Protein AF-A0A4Q2D9G8-F1 (afdb_monomer)

Solvent-accessible surface area (backbone atoms only — not comparable to full-atom values): 13734 Å² total; per-residue (Å²): 136,88,82,87,84,82,90,81,87,81,83,90,77,84,85,76,74,77,82,72,71,82,86,69,68,69,73,79,80,57,74,72,72,87,52,62,70,50,74,70,49,20,51,50,60,49,49,53,50,48,49,47,47,50,52,42,51,51,51,52,51,46,60,72,67,67,58,82,79,48,74,67,56,53,52,52,49,54,53,49,51,51,53,52,51,52,51,49,52,53,48,51,60,42,50,72,39,94,80,47,75,61,49,68,39,60,67,35,46,48,62,56,56,53,47,52,52,38,34,76,75,68,68,50,86,75,82,81,62,46,53,75,66,48,66,58,72,69,71,68,61,56,98,64,82,70,48,20,41,52,58,51,52,56,52,50,50,55,50,51,49,55,52,53,41,52,52,34,54,73,72,66,46,83,60,59,36,57,52,52,50,41,46,44,63,34,58,48,47,50,50,52,53,61,54,52,49,46,65,33,40,76,79,56,68,57,43,72,36,60,66,40,60,56,63,63,66,61,57,61,58,52,53,64,64,74,77,111

Nearest PDB structures (foldseek):
  6l7e-assembly1_B  TM=1.699E-01  e=9.203E+00  Photorhabdus luminescens

Sequence (228 aa):
MPQSSPTAQTEGHPVVLPFADVENIPHVLQRSSWKSWHPKVTAYRLMLSAVTLGLGTSKALASASKTSQSSVSITIEWVGGIIFLLLFFFLNEYEAKNTARPYWVFKADIMDGVRNLLRDHLGINIPQYDTEERDLELLLKPETLPMTGYRIIVTASAISFGITKAALAYHGFESAPTTVEWIYAIVVTLGLYWLGFYEASTNEVMPWLFSNDYSHQGLSKSSSYLDA

Structure (mmCIF, N/CA/C/O backbone):
data_AF-A0A4Q2D9G8-F1
#
_entry.id   AF-A0A4Q2D9G8-F1
#
loop_
_atom_site.group_PDB
_atom_site.id
_atom_site.type_symbol
_atom_site.label_atom_id
_atom_site.label_alt_id
_atom_site.label_comp_id
_atom_site.label_asym_id
_atom_site.label_entity_id
_atom_site.label_seq_id
_atom_site.pdbx_PDB_ins_code
_atom_site.Cartn_x
_atom_site.Cartn_y
_atom_site.Cartn_z
_atom_site.occupancy
_atom_site.B_iso_or_equiv
_atom_site.auth_seq_id
_atom_site.auth_comp_id
_atom_site.auth_asym_id
_atom_site.auth_atom_id
_atom_site.pdbx_PDB_model_num
ATOM 1 N N . MET A 1 1 ? -82.804 38.458 33.786 1.00 43.41 1 MET A N 1
ATOM 2 C CA . MET A 1 1 ? -82.426 38.168 32.387 1.00 43.41 1 MET A CA 1
ATOM 3 C C . MET A 1 1 ? -81.052 38.790 32.140 1.00 43.41 1 MET A C 1
ATOM 5 O O . MET A 1 1 ? -80.892 39.948 32.509 1.00 43.41 1 MET A O 1
ATOM 9 N N . PRO A 1 2 ? -80.061 38.009 31.673 1.00 42.56 2 PRO A N 1
ATOM 10 C CA . PRO A 1 2 ? -78.630 38.364 31.650 1.00 42.56 2 PRO A CA 1
ATOM 11 C C . PRO A 1 2 ? -78.312 39.284 30.455 1.00 42.56 2 PRO A C 1
ATOM 13 O O . PRO A 1 2 ? -78.915 39.131 29.399 1.00 42.56 2 PRO A O 1
ATOM 16 N N . GLN A 1 3 ? -77.594 40.398 30.636 1.00 39.88 3 GLN A N 1
ATOM 17 C CA . GLN A 1 3 ? -76.136 40.587 30.797 1.00 39.88 3 GLN A CA 1
ATOM 18 C C . GLN A 1 3 ? -75.323 40.335 29.513 1.00 39.88 3 GLN A C 1
ATOM 20 O O . GLN A 1 3 ? -75.004 39.208 29.154 1.00 39.88 3 GLN A O 1
ATOM 25 N N . SER A 1 4 ? -74.988 41.447 28.854 1.00 55.09 4 SER A N 1
ATOM 26 C CA . SER A 1 4 ? -74.045 41.602 27.747 1.00 55.09 4 SER A CA 1
ATOM 27 C C . SER A 1 4 ? -72.596 41.556 28.243 1.00 55.09 4 SER A C 1
ATOM 29 O O . SER A 1 4 ? -72.232 42.324 29.137 1.00 55.09 4 SER A O 1
ATOM 31 N N . SER A 1 5 ? -71.771 40.697 27.642 1.00 55.25 5 SER A N 1
ATOM 32 C CA . SER A 1 5 ? -70.335 40.579 27.928 1.00 55.25 5 SER A CA 1
ATOM 33 C C . SER A 1 5 ? -69.476 41.492 27.036 1.00 55.25 5 SER A C 1
ATOM 35 O O . SER A 1 5 ? -69.812 41.673 25.864 1.00 55.25 5 SER A O 1
ATOM 37 N N . PRO A 1 6 ? -68.364 42.039 27.566 1.00 54.09 6 PRO A N 1
ATOM 38 C CA . PRO A 1 6 ? -67.467 42.941 26.854 1.00 54.09 6 PRO A CA 1
ATOM 39 C C . PRO A 1 6 ? -66.250 42.250 26.216 1.00 54.09 6 PRO A C 1
ATOM 41 O O . PRO A 1 6 ? -65.795 41.183 26.625 1.00 54.09 6 PRO A O 1
ATOM 44 N N . THR A 1 7 ? -65.727 42.958 25.221 1.00 49.88 7 THR A N 1
ATOM 45 C CA . THR A 1 7 ? -64.499 42.788 24.441 1.00 49.88 7 THR A CA 1
ATOM 46 C C . THR A 1 7 ? -63.239 42.702 25.314 1.00 49.88 7 THR A C 1
ATOM 48 O O . THR A 1 7 ? -63.039 43.552 26.178 1.00 49.88 7 THR A O 1
ATOM 51 N N . ALA A 1 8 ? -62.346 41.748 25.030 1.00 50.00 8 ALA A N 1
ATOM 52 C CA . ALA A 1 8 ? -60.988 41.708 25.575 1.00 50.00 8 ALA A CA 1
ATOM 53 C C . ALA A 1 8 ? -59.966 41.819 24.433 1.00 50.00 8 ALA A C 1
ATOM 55 O O . ALA A 1 8 ? -59.868 40.941 23.577 1.00 50.00 8 ALA A O 1
ATOM 56 N N . GLN A 1 9 ? -59.234 42.934 24.428 1.00 43.56 9 GLN A N 1
ATOM 57 C CA . GLN A 1 9 ? -57.966 43.109 23.726 1.00 43.56 9 GLN A CA 1
ATOM 58 C C . GLN A 1 9 ? -56.874 42.351 24.494 1.00 43.56 9 GLN A C 1
ATOM 60 O O . GLN A 1 9 ? -56.885 42.342 25.724 1.00 43.56 9 GLN A O 1
ATOM 65 N N . THR A 1 10 ? -55.921 41.737 23.795 1.00 49.59 10 THR A N 1
ATOM 66 C CA . THR A 1 10 ? -54.705 41.197 24.419 1.00 49.59 10 THR A CA 1
ATOM 67 C C . THR A 1 10 ? -53.498 41.778 23.695 1.00 49.59 10 THR A C 1
ATOM 69 O O . THR A 1 10 ? -53.257 41.483 22.526 1.00 49.59 10 THR A O 1
ATOM 72 N N . GLU A 1 11 ? -52.808 42.675 24.399 1.00 37.97 11 GLU A N 1
ATOM 73 C CA . GLU A 1 11 ? -51.504 43.235 24.052 1.00 37.97 11 GLU A CA 1
ATOM 74 C C . GLU A 1 11 ? -50.409 42.160 24.059 1.00 37.97 11 GLU A C 1
ATOM 76 O O . GLU A 1 11 ? -50.521 41.116 24.703 1.00 37.97 11 GLU A O 1
ATOM 81 N N . GLY A 1 12 ? -49.349 42.428 23.296 1.00 47.22 12 GLY A N 1
ATOM 82 C CA . GLY A 1 12 ? -48.256 41.505 23.042 1.00 47.22 12 GLY A CA 1
ATOM 83 C C . GLY A 1 12 ? -47.247 41.359 24.179 1.00 47.22 12 GLY A C 1
ATOM 84 O O . GLY A 1 12 ? -46.994 42.274 24.956 1.00 47.22 12 GLY A O 1
ATOM 85 N N . HIS A 1 13 ? -46.572 40.212 24.162 1.00 40.81 13 HIS A N 1
ATOM 86 C CA . HIS A 1 13 ? -45.261 40.040 24.769 1.00 40.81 13 HIS A CA 1
ATOM 87 C C . HIS A 1 13 ? -44.313 39.403 23.742 1.00 40.81 13 HIS A C 1
ATOM 89 O O . HIS A 1 13 ? -44.651 38.360 23.176 1.00 40.81 13 HIS A O 1
ATOM 95 N N . PRO A 1 14 ? -43.135 39.997 23.475 1.00 45.19 14 PRO A N 1
ATOM 96 C CA . PRO A 1 14 ? -42.086 39.320 22.731 1.00 45.19 14 PRO A CA 1
ATOM 97 C C . PRO A 1 14 ? -41.578 38.134 23.555 1.00 45.19 14 PRO A C 1
ATOM 99 O O . PRO A 1 14 ? -41.262 38.267 24.738 1.00 45.19 14 PRO A O 1
ATOM 102 N N . VAL A 1 15 ? -41.510 36.965 22.919 1.00 52.06 15 VAL A N 1
ATOM 103 C CA . VAL A 1 15 ? -40.895 35.762 23.480 1.00 52.06 15 VAL A CA 1
ATOM 104 C C . VAL A 1 15 ? -39.402 36.037 23.636 1.00 52.06 15 VAL A C 1
ATOM 106 O O . VAL A 1 15 ? -38.629 35.934 22.686 1.00 52.06 15 VAL A O 1
ATOM 109 N N . VAL A 1 16 ? -39.001 36.432 24.840 1.00 50.50 16 VAL A N 1
ATOM 110 C CA . VAL A 1 16 ? -37.599 36.441 25.250 1.00 50.50 16 VAL A CA 1
ATOM 111 C C . VAL A 1 16 ? -37.208 34.979 25.433 1.00 50.50 16 VAL A C 1
ATOM 113 O O . VAL A 1 16 ? -37.578 34.348 26.422 1.00 50.50 16 VAL A O 1
ATOM 116 N N . LEU A 1 17 ? -36.515 34.415 24.442 1.00 54.94 17 LEU A N 1
ATOM 117 C CA . LEU A 1 17 ? -35.844 33.132 24.616 1.00 54.94 17 LEU A CA 1
ATOM 118 C C . LEU A 1 17 ? -34.820 33.303 25.746 1.00 54.94 17 LEU A C 1
ATOM 120 O O . LEU A 1 17 ? -34.020 34.242 25.683 1.00 54.94 17 LEU A O 1
ATOM 124 N N . PRO A 1 18 ? -34.837 32.450 26.783 1.00 46.94 18 PRO A N 1
ATOM 125 C CA . PRO A 1 18 ? -33.814 32.504 27.806 1.00 46.94 18 PRO A CA 1
ATOM 126 C C . PRO A 1 18 ? -32.473 32.240 27.122 1.00 46.94 18 PRO A C 1
ATOM 128 O O . PRO A 1 18 ? -32.289 31.209 26.474 1.00 46.94 18 PRO A O 1
ATOM 131 N N . PHE A 1 19 ? -31.561 33.205 27.240 1.00 50.91 19 PHE A N 1
ATOM 132 C CA . PHE A 1 19 ? -30.137 32.993 27.032 1.00 50.91 19 PHE A CA 1
ATOM 133 C C . PHE A 1 19 ? -29.744 31.821 27.932 1.00 50.91 19 PHE A C 1
ATOM 135 O O . PHE A 1 19 ? -29.614 31.975 29.143 1.00 50.91 19 PHE A O 1
ATOM 142 N N . ALA A 1 20 ? -29.665 30.626 27.351 1.00 48.00 20 ALA A N 1
ATOM 143 C CA . ALA A 1 20 ? -29.101 29.480 28.026 1.00 48.00 20 ALA A CA 1
ATOM 144 C C . ALA A 1 20 ? -27.639 29.820 28.323 1.00 48.00 20 ALA A C 1
ATOM 146 O O . ALA A 1 20 ? -26.886 30.153 27.406 1.00 48.00 20 ALA A O 1
ATOM 147 N N . ASP A 1 21 ? -27.287 29.774 29.606 1.00 45.97 21 ASP A N 1
ATOM 148 C CA . ASP A 1 21 ? -25.926 29.860 30.119 1.00 45.97 21 ASP A CA 1
ATOM 149 C C . ASP A 1 21 ? -24.983 29.003 29.267 1.00 45.97 21 ASP A C 1
ATOM 151 O O . ASP A 1 21 ? -24.945 27.775 29.367 1.00 45.97 21 ASP A O 1
ATOM 155 N N . VAL A 1 22 ? -24.184 29.672 28.437 1.00 52.34 22 VAL A N 1
ATOM 156 C CA . VAL A 1 22 ? -23.077 29.078 27.667 1.00 52.34 22 VAL A CA 1
ATOM 157 C C . VAL A 1 22 ? -21.942 28.622 28.604 1.00 52.34 22 VAL A C 1
ATOM 159 O O . VAL A 1 22 ? -20.981 27.991 28.178 1.00 52.34 22 VAL A O 1
ATOM 162 N N . GLU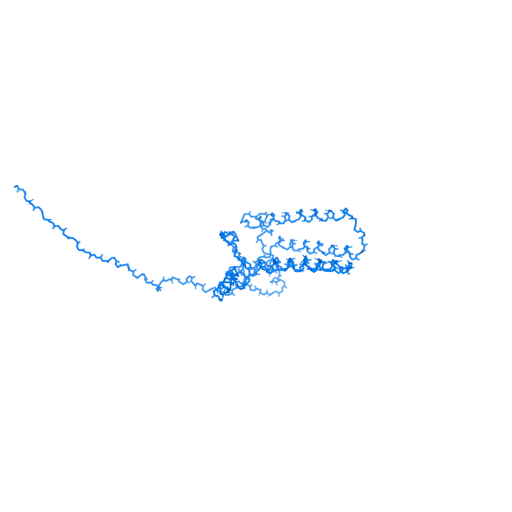 A 1 23 ? -22.058 28.890 29.905 1.00 49.25 23 GLU A N 1
ATOM 163 C CA . GLU A 1 23 ? -21.026 28.627 30.907 1.00 49.25 23 GLU A CA 1
ATOM 164 C C . GLU A 1 23 ? -21.101 27.219 31.526 1.00 49.25 23 GLU A C 1
ATOM 166 O O . GLU A 1 23 ? -20.230 26.835 32.300 1.00 49.25 23 GLU A O 1
ATOM 171 N N . ASN A 1 24 ? -22.094 26.409 31.139 1.00 45.62 24 ASN A N 1
ATOM 172 C CA . ASN A 1 24 ? -22.253 25.034 31.622 1.00 45.62 24 ASN A CA 1
ATOM 173 C C . ASN A 1 24 ? -22.293 24.003 30.485 1.00 45.62 24 ASN A C 1
ATOM 175 O O . ASN A 1 24 ? -23.016 23.008 30.544 1.00 45.62 24 ASN A O 1
ATOM 179 N N . ILE A 1 25 ? -21.485 24.217 29.440 1.00 52.16 25 ILE A N 1
ATOM 180 C CA . ILE A 1 25 ? -21.080 23.106 28.576 1.00 52.16 25 ILE A CA 1
ATOM 181 C C . ILE A 1 25 ? -20.186 22.217 29.451 1.00 52.16 25 ILE A C 1
ATOM 183 O O . ILE A 1 25 ? -19.091 22.656 29.819 1.00 52.16 25 ILE A O 1
ATOM 187 N N . PRO A 1 26 ? -20.619 20.999 29.836 1.00 46.25 26 PRO A N 1
ATOM 188 C CA . PRO A 1 26 ? -19.768 20.108 30.606 1.00 46.25 26 PRO A CA 1
ATOM 189 C C . PRO A 1 26 ? -18.452 19.935 29.854 1.00 46.25 26 PRO A C 1
ATOM 191 O O . PRO A 1 26 ? -18.429 19.935 28.624 1.00 46.25 26 PRO A O 1
ATOM 194 N N . HIS A 1 27 ? -17.364 19.779 30.601 1.00 45.56 27 HIS A N 1
ATOM 195 C CA . HIS A 1 27 ? -15.982 19.575 30.161 1.00 45.56 27 HIS A CA 1
ATOM 196 C C . HIS A 1 27 ? -15.741 18.335 29.253 1.00 45.56 27 HIS A C 1
ATOM 198 O O . HIS A 1 27 ? -14.686 17.713 29.317 1.00 45.56 27 HIS A O 1
ATOM 204 N N . VAL A 1 28 ? -16.685 17.978 28.376 1.00 46.88 28 VAL A N 1
ATOM 205 C CA . VAL A 1 28 ? -16.604 16.976 27.302 1.00 46.88 28 VAL A CA 1
ATOM 206 C C . VAL A 1 28 ? -15.638 17.410 26.191 1.00 46.88 28 VAL A C 1
ATOM 208 O O . VAL A 1 28 ? -15.226 16.587 25.382 1.00 46.88 28 VAL A O 1
ATOM 211 N N . LEU A 1 29 ? -15.107 18.640 26.233 1.00 49.31 29 LEU A N 1
ATOM 212 C CA . LEU A 1 29 ? -13.750 18.917 25.737 1.00 49.31 29 LEU A CA 1
ATOM 213 C C . LEU A 1 29 ? -12.725 18.351 26.728 1.00 49.31 29 LEU A C 1
ATOM 215 O O . LEU A 1 29 ? -11.876 19.041 27.300 1.00 49.31 29 LEU A O 1
ATOM 219 N N . GLN A 1 30 ? -12.866 17.051 26.951 1.00 45.75 30 GLN A N 1
ATOM 220 C CA . GLN A 1 30 ? -11.990 16.211 27.719 1.00 45.75 30 GLN A CA 1
ATOM 221 C C . GLN A 1 30 ? -10.694 16.158 26.935 1.00 45.75 30 GLN A C 1
ATOM 223 O O . GLN A 1 30 ? -10.545 15.343 26.033 1.00 45.75 30 GLN A O 1
ATOM 228 N N . ARG A 1 31 ? -9.809 17.109 27.258 1.00 43.03 31 ARG A N 1
ATOM 229 C CA . ARG A 1 31 ? -8.349 17.014 27.229 1.00 43.03 31 ARG A CA 1
ATOM 230 C C . ARG A 1 31 ? -7.928 15.627 26.747 1.00 43.03 31 ARG A C 1
ATOM 232 O O . ARG A 1 31 ? -7.731 14.733 27.572 1.00 43.03 31 ARG A O 1
ATOM 239 N N . SER A 1 32 ? -7.852 15.441 25.427 1.00 52.47 32 SER A N 1
ATOM 240 C CA . SER A 1 32 ? -7.311 14.220 24.861 1.00 52.47 32 SER A CA 1
ATOM 241 C C . SER A 1 32 ? -5.875 14.201 25.354 1.00 52.47 32 SER A C 1
ATOM 243 O O . SER A 1 32 ? -5.041 15.035 25.000 1.00 52.47 32 SER A O 1
ATOM 245 N N . SER A 1 33 ? -5.593 13.330 26.321 1.00 53.91 33 SER A N 1
ATOM 246 C CA . SER A 1 33 ? -4.210 13.000 26.610 1.00 53.91 33 SER A CA 1
ATOM 247 C C . SER A 1 33 ? -3.647 12.567 25.266 1.00 53.91 33 SER A C 1
ATOM 249 O O . SER A 1 33 ? -4.228 11.667 24.662 1.00 53.91 33 SER A O 1
ATOM 251 N N . TRP A 1 34 ? -2.612 13.253 24.793 1.00 53.28 34 TRP A N 1
ATOM 252 C CA . TRP A 1 34 ? -1.953 13.070 23.506 1.00 53.28 34 TRP A CA 1
ATOM 253 C C . TRP A 1 34 ? -1.349 11.663 23.422 1.00 53.28 34 TRP A C 1
ATOM 255 O O . TRP A 1 34 ? -0.136 11.478 23.478 1.00 53.28 34 TRP A O 1
ATOM 265 N N . LYS A 1 35 ? -2.195 10.639 23.377 1.00 65.19 35 LYS A N 1
ATOM 266 C CA . LYS A 1 35 ? -1.796 9.280 23.068 1.00 65.19 35 LYS A CA 1
ATOM 267 C C . LYS A 1 35 ? -1.507 9.300 21.582 1.00 65.19 35 LYS A C 1
ATOM 269 O O . LYS A 1 35 ? -2.374 9.670 20.791 1.00 65.19 35 LYS A O 1
ATOM 274 N N . SER A 1 36 ? -0.274 8.975 21.210 1.00 73.50 36 SER A N 1
ATOM 275 C CA . SER A 1 36 ? 0.059 8.830 19.802 1.00 73.50 36 SER A CA 1
ATOM 276 C C . SER A 1 36 ? -0.824 7.725 19.229 1.00 73.50 36 SER A C 1
ATOM 278 O O . SER A 1 36 ? -0.888 6.615 19.762 1.00 73.50 36 SER A O 1
ATOM 280 N N . TRP A 1 37 ? -1.585 8.079 18.200 1.00 81.31 37 TRP A N 1
ATOM 281 C CA . TRP A 1 37 ? -2.422 7.137 17.479 1.00 81.31 37 TRP A CA 1
ATOM 282 C C . TRP A 1 37 ? -1.560 6.364 16.494 1.00 81.31 37 TRP A C 1
ATOM 284 O O . TRP A 1 37 ? -0.684 6.947 15.844 1.00 81.31 37 TRP A O 1
ATOM 294 N N . HIS A 1 38 ? -1.815 5.067 16.381 1.00 81.31 38 HIS A N 1
ATOM 295 C CA . HIS A 1 38 ? -1.136 4.207 15.424 1.00 81.31 38 HIS A CA 1
ATOM 296 C C . HIS A 1 38 ? -2.156 3.303 14.722 1.00 81.31 38 HIS A C 1
ATOM 298 O O . HIS A 1 38 ? -3.102 2.846 15.367 1.00 81.31 38 HIS A O 1
ATOM 304 N N . PRO A 1 39 ? -1.975 3.033 13.417 1.00 84.31 39 PRO A N 1
ATOM 305 C CA . PRO A 1 39 ? -2.872 2.148 12.687 1.00 84.31 39 PRO A CA 1
ATOM 306 C C . PRO A 1 39 ? -2.781 0.720 13.237 1.00 84.31 39 PRO A C 1
ATOM 308 O O . PRO A 1 39 ? -1.687 0.259 13.580 1.00 84.31 39 PRO A O 1
ATOM 311 N N . LYS A 1 40 ? -3.913 0.003 13.289 1.00 86.69 40 LYS A N 1
ATOM 312 C CA . LYS A 1 40 ? -3.939 -1.391 13.762 1.00 86.69 40 LYS A CA 1
ATOM 313 C C . LYS A 1 40 ? -3.098 -2.272 12.839 1.00 86.69 40 LYS A C 1
ATOM 315 O O . LYS A 1 40 ? -3.316 -2.299 11.621 1.00 86.69 40 LYS A O 1
ATOM 320 N N . VAL A 1 41 ? -2.169 -3.035 13.412 1.00 89.31 41 VAL A N 1
ATOM 321 C CA . VAL A 1 41 ? -1.348 -3.996 12.664 1.00 89.31 41 VAL A CA 1
ATOM 322 C C . VAL A 1 41 ? -1.968 -5.382 12.810 1.00 89.31 41 VAL A C 1
ATOM 324 O O . VAL A 1 41 ? -1.600 -6.173 13.677 1.00 89.31 41 VAL A O 1
ATOM 327 N N . THR A 1 42 ? -2.950 -5.678 11.961 1.00 90.81 42 THR A N 1
ATOM 328 C CA . THR A 1 42 ? -3.645 -6.972 11.967 1.00 90.81 42 THR A CA 1
ATOM 329 C C . THR A 1 42 ? -2.830 -8.044 11.236 1.00 90.81 42 THR A C 1
ATOM 331 O O . THR A 1 42 ? -2.003 -7.749 10.363 1.00 90.81 42 THR A O 1
ATOM 334 N N . ALA A 1 43 ? -3.063 -9.320 11.566 1.00 89.25 43 ALA A N 1
ATOM 335 C CA . ALA A 1 43 ? -2.396 -10.439 10.892 1.00 89.25 43 ALA A CA 1
ATOM 336 C C . ALA A 1 43 ? -2.689 -10.466 9.390 1.00 89.25 43 ALA A C 1
ATOM 338 O O . ALA A 1 43 ? -1.798 -10.752 8.590 1.00 89.25 43 ALA A O 1
ATOM 339 N N . TYR A 1 44 ? -3.913 -10.101 9.009 1.00 89.00 44 TYR A N 1
ATOM 340 C CA . TYR A 1 44 ? -4.298 -9.919 7.616 1.00 89.00 44 TYR A CA 1
ATOM 341 C C . TYR A 1 44 ? -3.440 -8.862 6.905 1.00 89.00 44 TYR A C 1
ATOM 343 O O . TYR A 1 44 ? -2.857 -9.154 5.860 1.00 89.00 44 TYR A O 1
ATOM 351 N N . ARG A 1 45 ? -3.293 -7.661 7.483 1.00 90.44 45 ARG A N 1
ATOM 352 C CA . ARG A 1 45 ? -2.508 -6.570 6.878 1.00 90.44 45 ARG A CA 1
ATOM 353 C C . ARG A 1 45 ? -1.028 -6.939 6.736 1.00 90.44 45 ARG A C 1
ATOM 355 O O . ARG A 1 45 ? -0.401 -6.598 5.728 1.00 90.44 45 ARG A O 1
ATOM 362 N N . LEU A 1 46 ? -0.472 -7.683 7.698 1.00 90.94 46 LEU A N 1
ATOM 363 C CA . LEU A 1 46 ? 0.883 -8.232 7.582 1.00 90.94 46 LEU A CA 1
ATOM 364 C C . LEU A 1 46 ? 0.983 -9.313 6.509 1.00 90.94 46 LEU A C 1
ATOM 366 O O . LEU A 1 46 ? 1.948 -9.309 5.751 1.00 90.94 46 LEU A O 1
ATOM 370 N N . MET A 1 47 ? -0.001 -10.207 6.407 1.00 88.88 47 MET A N 1
ATOM 371 C CA . MET A 1 47 ? -0.034 -11.221 5.354 1.00 88.88 47 MET A CA 1
ATOM 372 C C . MET A 1 47 ? -0.099 -10.570 3.971 1.00 88.88 47 MET A C 1
ATOM 374 O O . MET A 1 47 ? 0.671 -10.948 3.094 1.00 88.88 47 MET A O 1
ATOM 378 N N . LEU A 1 48 ? -0.950 -9.558 3.785 1.00 89.38 48 LEU A N 1
ATOM 379 C CA . LEU A 1 48 ? -1.034 -8.790 2.542 1.00 89.38 48 LEU A CA 1
ATOM 380 C C . LEU A 1 48 ? 0.312 -8.131 2.202 1.00 89.38 48 LEU A C 1
ATOM 382 O O . LEU A 1 48 ? 0.805 -8.250 1.077 1.00 89.38 48 LEU A O 1
ATOM 386 N N . SER A 1 49 ? 0.955 -7.511 3.192 1.00 91.12 49 SER A N 1
ATOM 387 C CA . SER A 1 49 ? 2.286 -6.914 3.035 1.00 91.12 49 SER A CA 1
ATOM 388 C C . SER A 1 49 ? 3.340 -7.963 2.657 1.00 91.12 49 SER A C 1
ATOM 390 O O . SER A 1 49 ? 4.117 -7.758 1.725 1.00 91.12 49 SER A O 1
ATOM 392 N N . ALA A 1 50 ? 3.344 -9.112 3.337 1.00 90.75 50 ALA A N 1
ATOM 393 C CA . ALA A 1 50 ? 4.282 -10.206 3.108 1.00 90.75 50 ALA A CA 1
ATOM 394 C C . ALA A 1 50 ? 4.080 -10.870 1.741 1.00 90.75 50 ALA A C 1
ATOM 396 O O . ALA A 1 50 ? 5.060 -11.172 1.065 1.00 90.75 50 ALA A O 1
ATOM 397 N N . VAL A 1 51 ? 2.833 -11.057 1.302 1.00 88.94 51 VAL A N 1
ATOM 398 C CA . VAL A 1 51 ? 2.516 -11.581 -0.034 1.00 88.94 51 VAL A CA 1
ATOM 399 C C . VAL A 1 51 ? 2.976 -10.600 -1.106 1.00 88.94 51 VAL A C 1
ATOM 401 O O . VAL A 1 51 ? 3.628 -11.016 -2.059 1.00 88.94 51 VAL A O 1
ATOM 404 N N . THR A 1 52 ? 2.724 -9.302 -0.930 1.00 88.75 52 THR A N 1
ATOM 405 C CA . THR A 1 52 ? 3.177 -8.266 -1.876 1.00 88.75 52 THR A CA 1
ATOM 406 C C . THR A 1 52 ? 4.705 -8.242 -1.981 1.00 88.75 52 THR A C 1
ATOM 408 O O . THR A 1 52 ? 5.257 -8.270 -3.082 1.00 88.75 52 THR A O 1
ATOM 411 N N . LEU A 1 53 ? 5.399 -8.285 -0.838 1.00 89.88 53 LEU A N 1
ATOM 412 C CA . LEU A 1 53 ? 6.859 -8.374 -0.772 1.00 89.88 53 LEU A CA 1
ATOM 413 C C . LEU A 1 53 ? 7.393 -9.659 -1.412 1.00 89.88 53 LEU A C 1
ATOM 415 O O . LEU A 1 53 ? 8.346 -9.608 -2.190 1.00 89.88 53 LEU A O 1
ATOM 419 N N . GLY A 1 54 ? 6.788 -10.803 -1.096 1.00 87.12 54 GLY A N 1
ATOM 420 C CA . GLY A 1 54 ? 7.194 -12.115 -1.591 1.00 87.12 54 GLY A CA 1
ATOM 421 C C . GLY A 1 54 ? 7.019 -12.236 -3.100 1.00 87.12 54 GLY A C 1
ATOM 422 O O . GLY A 1 54 ? 7.963 -12.606 -3.796 1.00 87.12 54 GLY A O 1
ATOM 423 N N . LEU A 1 55 ? 5.853 -11.847 -3.621 1.00 85.31 55 LEU A N 1
ATOM 424 C CA . LEU A 1 55 ? 5.573 -11.847 -5.056 1.00 85.31 55 LEU A CA 1
ATOM 425 C C . LEU A 1 55 ? 6.497 -10.877 -5.795 1.00 85.31 55 LEU A C 1
ATOM 427 O O . LEU A 1 55 ? 7.159 -11.286 -6.751 1.00 85.31 55 LEU A O 1
ATOM 431 N N . GLY A 1 56 ? 6.633 -9.638 -5.315 1.00 84.75 56 GLY A N 1
ATOM 432 C CA . GLY A 1 56 ? 7.530 -8.661 -5.931 1.00 84.75 56 GLY A CA 1
ATOM 433 C C . GLY A 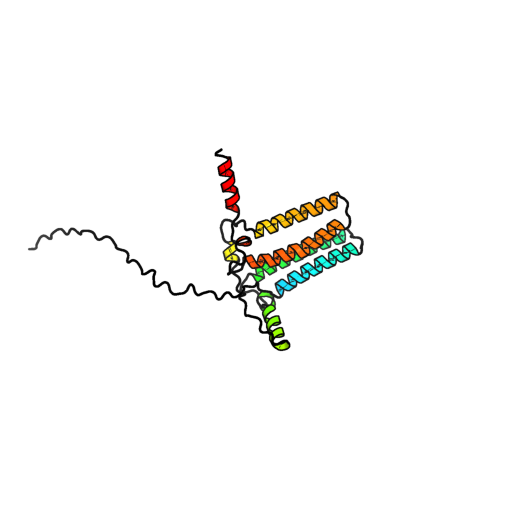1 56 ? 8.987 -9.140 -5.945 1.00 84.75 56 GLY A C 1
ATOM 434 O O . GLY A 1 56 ? 9.641 -9.119 -6.988 1.00 84.75 56 GLY A O 1
ATOM 435 N N . THR A 1 57 ? 9.489 -9.658 -4.822 1.00 85.75 57 THR A N 1
ATOM 436 C CA . THR A 1 57 ? 10.864 -10.183 -4.720 1.00 85.75 57 THR A CA 1
ATOM 437 C C . THR A 1 57 ? 11.074 -11.406 -5.607 1.00 85.75 57 THR A C 1
ATOM 439 O O . THR A 1 57 ? 12.088 -11.485 -6.300 1.00 85.75 57 THR A O 1
ATOM 442 N N . SER A 1 58 ? 10.107 -12.330 -5.647 1.00 83.06 58 SER A N 1
ATOM 443 C CA . SER A 1 58 ? 10.175 -13.514 -6.511 1.00 83.06 58 SER A CA 1
ATOM 444 C C . SER A 1 58 ? 10.271 -13.130 -7.988 1.00 83.06 58 SER A C 1
ATOM 446 O O . SER A 1 58 ? 11.097 -13.687 -8.710 1.00 83.06 58 SER A O 1
ATOM 448 N N . LYS A 1 59 ? 9.518 -12.108 -8.415 1.00 80.25 59 LYS A N 1
ATOM 449 C CA . LYS A 1 59 ? 9.558 -11.584 -9.781 1.00 80.25 59 LYS A CA 1
ATOM 450 C C . LYS A 1 59 ? 10.909 -10.954 -10.110 1.00 80.25 59 LYS A C 1
ATOM 452 O O . LYS A 1 59 ? 11.484 -11.265 -11.149 1.00 80.25 59 LYS A O 1
ATOM 457 N N . ALA A 1 60 ? 11.448 -10.113 -9.227 1.00 82.69 60 ALA A N 1
ATOM 458 C CA . ALA A 1 60 ? 12.764 -9.512 -9.446 1.00 82.69 60 ALA A CA 1
ATOM 459 C C . ALA A 1 60 ? 13.872 -10.567 -9.540 1.00 82.69 60 ALA A C 1
ATOM 461 O O . ALA A 1 60 ? 14.733 -10.478 -10.417 1.00 82.69 60 ALA A O 1
ATOM 462 N N . LEU A 1 61 ? 13.822 -11.596 -8.689 1.00 82.62 61 LEU A N 1
ATOM 463 C CA . LEU A 1 61 ? 14.798 -12.680 -8.714 1.00 82.62 61 LEU A CA 1
ATOM 464 C C . LEU A 1 61 ? 14.671 -13.535 -9.984 1.00 82.62 61 LEU A C 1
ATOM 466 O O . LEU A 1 61 ? 15.680 -13.856 -10.614 1.00 82.62 61 LEU A O 1
ATOM 470 N N . ALA A 1 62 ? 13.440 -13.851 -10.399 1.00 81.31 62 ALA A N 1
ATOM 471 C CA . ALA A 1 62 ? 13.177 -14.575 -11.639 1.00 81.31 62 ALA A CA 1
ATOM 472 C C . ALA A 1 62 ? 13.722 -13.811 -12.855 1.00 81.31 62 ALA A C 1
ATOM 474 O O . ALA A 1 62 ? 14.444 -14.391 -13.668 1.00 81.31 62 ALA A O 1
ATOM 475 N N . SER A 1 63 ? 13.483 -12.501 -12.933 1.00 78.19 63 SER A N 1
ATOM 476 C CA . SER A 1 63 ? 14.017 -11.658 -14.007 1.00 78.19 63 SER A CA 1
ATOM 477 C C . SER A 1 63 ? 15.544 -11.541 -13.972 1.00 78.19 63 SER A C 1
ATOM 479 O O . SER A 1 63 ? 16.190 -11.601 -15.019 1.00 78.19 63 SER A O 1
ATOM 481 N N . ALA A 1 64 ? 16.150 -11.435 -12.785 1.00 78.81 64 ALA A N 1
ATOM 482 C CA . ALA A 1 64 ? 17.607 -11.380 -12.638 1.00 78.81 64 ALA A CA 1
ATOM 483 C C . ALA A 1 64 ? 18.292 -12.685 -13.077 1.00 78.81 64 ALA A C 1
ATOM 485 O O . ALA A 1 64 ? 19.390 -12.660 -13.632 1.00 78.81 64 ALA A O 1
ATOM 486 N N . SER A 1 65 ? 17.630 -13.827 -12.877 1.00 78.19 65 SER A N 1
ATOM 487 C CA . SER A 1 65 ? 18.161 -15.148 -13.233 1.00 78.19 65 SER A CA 1
ATOM 488 C C . SER A 1 65 ? 18.210 -15.439 -14.744 1.00 78.19 65 SER A C 1
ATOM 490 O O . SER A 1 65 ? 18.639 -16.524 -15.129 1.00 78.19 65 SER A O 1
ATOM 492 N N . LYS A 1 66 ? 17.787 -14.500 -15.613 1.00 69.12 66 LYS A N 1
ATOM 493 C CA . LYS A 1 66 ? 17.636 -14.690 -17.076 1.00 69.12 66 LYS A CA 1
ATOM 494 C C . LYS A 1 66 ? 16.812 -15.930 -17.453 1.00 69.12 66 LYS A C 1
ATOM 496 O O . LYS A 1 66 ? 16.952 -16.459 -18.557 1.00 69.12 66 LYS A O 1
ATOM 501 N N . THR A 1 67 ? 15.950 -16.400 -16.552 1.00 68.75 67 THR A N 1
ATOM 502 C CA . THR A 1 67 ? 15.025 -17.492 -16.852 1.00 68.75 67 THR A CA 1
ATOM 503 C C . THR A 1 67 ? 14.129 -17.033 -18.000 1.00 68.75 67 THR A C 1
ATOM 505 O O . THR A 1 67 ? 13.469 -16.002 -17.893 1.00 68.75 67 THR A O 1
ATOM 508 N N . SER A 1 68 ? 14.157 -17.761 -19.121 1.00 57.41 68 SER A N 1
ATOM 509 C CA . SER A 1 68 ? 13.393 -17.431 -20.326 1.00 57.41 68 SER A CA 1
ATOM 510 C C . SER A 1 68 ? 11.913 -17.258 -19.974 1.00 57.41 68 SER A C 1
ATOM 512 O O . SER A 1 68 ? 11.227 -18.218 -19.620 1.00 57.41 68 SER A O 1
ATOM 514 N N . GLN A 1 69 ? 11.427 -16.017 -20.037 1.00 62.00 69 GLN A N 1
ATOM 515 C CA . GLN A 1 69 ? 10.016 -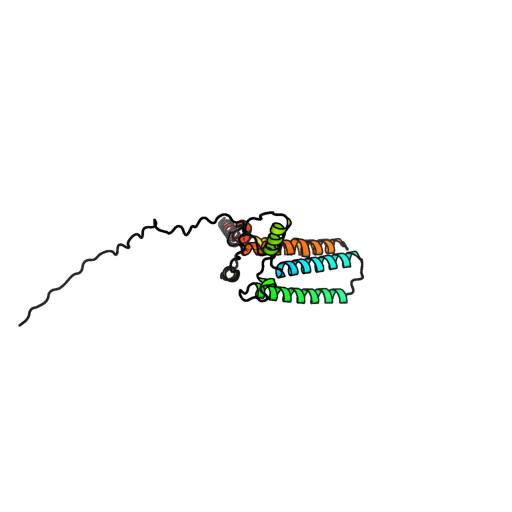15.712 -19.845 1.00 62.00 69 GLN A CA 1
ATOM 516 C C . GLN A 1 69 ? 9.251 -16.195 -21.079 1.00 62.00 69 GLN A C 1
ATOM 518 O O . GLN A 1 69 ? 9.206 -15.535 -22.114 1.00 62.00 69 GLN A O 1
ATOM 523 N N . SER A 1 70 ? 8.660 -17.383 -20.977 1.00 67.88 70 SER A N 1
ATOM 524 C CA . SER A 1 70 ? 7.667 -17.851 -21.942 1.00 67.88 70 SER A CA 1
ATOM 525 C C . SER A 1 70 ? 6.422 -16.962 -21.868 1.00 67.88 70 SER A C 1
ATOM 527 O O . SER A 1 70 ? 6.005 -16.576 -20.774 1.00 67.88 70 SER A O 1
ATOM 529 N N . SER A 1 71 ? 5.771 -16.689 -23.003 1.00 68.19 71 SER A N 1
ATOM 530 C CA . SER A 1 71 ? 4.488 -15.965 -23.051 1.00 68.19 71 SER A CA 1
ATOM 531 C C . SER A 1 71 ? 3.432 -16.578 -22.118 1.00 68.19 71 SER A C 1
ATOM 533 O O . SER A 1 71 ? 2.620 -15.855 -21.548 1.00 68.19 71 SER A O 1
ATOM 535 N N . VAL A 1 72 ? 3.498 -17.896 -21.887 1.00 69.81 72 VAL A N 1
ATOM 536 C CA . VAL A 1 72 ? 2.634 -18.619 -20.937 1.00 69.81 72 VAL A CA 1
ATOM 537 C C . VAL A 1 72 ? 2.886 -18.182 -19.487 1.00 69.81 72 VAL A C 1
ATOM 539 O O . VAL A 1 72 ? 1.939 -18.034 -18.718 1.00 69.81 72 VAL A O 1
ATOM 542 N N . SER A 1 73 ? 4.143 -17.918 -19.117 1.00 80.31 73 SER A N 1
ATOM 543 C CA . SER A 1 73 ? 4.511 -17.441 -17.776 1.00 80.31 73 SER A CA 1
ATOM 544 C C . SER A 1 73 ? 3.896 -16.074 -17.487 1.00 80.31 73 SER A C 1
ATOM 546 O O . SER A 1 73 ? 3.402 -15.841 -16.389 1.00 80.31 73 SER A O 1
ATOM 548 N N . ILE A 1 74 ? 3.879 -15.195 -18.491 1.00 79.44 74 ILE A N 1
ATOM 549 C CA . ILE A 1 74 ? 3.309 -13.849 -18.383 1.00 79.44 74 ILE A CA 1
ATOM 550 C C . ILE A 1 74 ? 1.796 -13.913 -18.187 1.00 79.44 74 ILE A C 1
ATOM 552 O O . ILE A 1 74 ? 1.266 -13.245 -17.304 1.00 79.44 74 ILE A O 1
ATOM 556 N N . THR A 1 75 ? 1.078 -14.738 -18.953 1.00 83.88 75 THR A N 1
ATOM 557 C CA . THR A 1 75 ? -0.378 -14.857 -18.786 1.00 83.88 75 THR A CA 1
ATOM 558 C C . THR A 1 75 ? -0.752 -15.392 -17.404 1.00 83.88 75 THR A C 1
ATOM 560 O O . THR A 1 75 ? -1.663 -14.856 -16.777 1.00 83.88 75 THR A O 1
ATOM 563 N N . ILE A 1 76 ? -0.038 -16.407 -16.904 1.00 80.25 76 ILE A N 1
ATOM 564 C CA . ILE A 1 76 ? -0.278 -16.960 -15.562 1.00 80.25 76 ILE A CA 1
ATOM 565 C C . ILE A 1 76 ? -0.011 -15.907 -14.486 1.00 80.25 76 ILE A C 1
ATOM 567 O O . ILE A 1 76 ? -0.789 -15.796 -13.540 1.00 80.25 76 ILE A O 1
ATOM 571 N N . GLU A 1 77 ? 1.043 -15.107 -14.647 1.00 82.56 77 GLU A N 1
ATOM 572 C CA . GLU A 1 77 ? 1.360 -14.017 -13.726 1.00 82.56 77 GLU A CA 1
ATOM 573 C C . GLU A 1 77 ? 0.226 -12.986 -13.655 1.00 82.56 77 GLU A C 1
ATOM 575 O O . GLU A 1 77 ? -0.237 -12.655 -12.563 1.00 82.56 77 GLU A O 1
ATOM 580 N N . TRP A 1 78 ? -0.276 -12.526 -14.805 1.00 85.62 78 TRP A N 1
ATOM 581 C CA . TRP A 1 78 ? -1.377 -11.560 -14.858 1.00 85.62 78 TRP A CA 1
ATOM 582 C C . TRP A 1 78 ? -2.673 -12.115 -14.267 1.00 85.62 78 TRP A C 1
ATOM 584 O O . TRP A 1 78 ? -3.320 -11.445 -13.462 1.00 85.62 78 TRP A O 1
ATOM 594 N N . VAL A 1 79 ? -3.046 -13.344 -14.634 1.00 88.56 79 VAL A N 1
ATOM 595 C CA . VAL A 1 79 ? -4.266 -13.986 -14.124 1.00 88.56 79 VAL A CA 1
ATOM 596 C C . VAL A 1 79 ? -4.163 -14.211 -12.616 1.00 88.56 79 VAL A C 1
ATOM 598 O O . VAL A 1 79 ? -5.098 -13.884 -11.885 1.00 88.56 79 VAL A O 1
ATOM 601 N N . GLY A 1 80 ? -3.017 -14.700 -12.136 1.00 87.25 80 GLY A N 1
ATOM 602 C CA . GLY A 1 80 ? -2.750 -14.857 -10.709 1.00 87.25 80 GLY A CA 1
ATOM 603 C C . GLY A 1 80 ? -2.850 -13.526 -9.969 1.00 87.25 80 GLY A C 1
ATOM 604 O O . GLY A 1 80 ? -3.555 -13.438 -8.966 1.00 87.25 80 GLY A O 1
ATOM 605 N N . GLY A 1 81 ? -2.227 -12.473 -10.502 1.00 84.50 81 GLY A N 1
ATOM 606 C CA . GLY A 1 81 ? -2.298 -11.122 -9.946 1.00 84.50 81 GLY A CA 1
ATOM 607 C C . GLY A 1 81 ? -3.731 -10.604 -9.810 1.00 84.50 81 GLY A C 1
ATOM 608 O O . GLY A 1 81 ? -4.085 -10.081 -8.756 1.00 84.50 81 GLY A O 1
ATOM 609 N N . ILE A 1 82 ? -4.580 -10.808 -10.823 1.00 86.19 82 ILE A N 1
ATOM 610 C CA . ILE A 1 82 ? -6.000 -10.418 -10.773 1.00 86.19 82 ILE A CA 1
ATOM 611 C C . ILE A 1 82 ? -6.747 -11.203 -9.692 1.00 86.19 82 ILE A C 1
ATOM 613 O O . ILE A 1 82 ? -7.501 -10.611 -8.921 1.00 86.19 82 ILE A O 1
ATOM 617 N N . ILE A 1 83 ? -6.531 -12.518 -9.605 1.00 89.81 83 ILE A N 1
ATOM 618 C CA . ILE A 1 83 ? -7.170 -13.360 -8.584 1.00 89.81 83 ILE A CA 1
ATOM 619 C C . ILE A 1 83 ? -6.776 -12.886 -7.181 1.00 89.81 83 ILE A C 1
ATOM 621 O O . ILE A 1 83 ? -7.649 -12.725 -6.328 1.00 89.81 83 ILE A O 1
ATOM 625 N N . PHE A 1 84 ? -5.489 -12.612 -6.946 1.00 87.19 84 PHE A N 1
ATOM 626 C CA . PHE A 1 84 ? -5.018 -12.075 -5.668 1.00 87.19 84 PHE A CA 1
ATOM 627 C C . PHE A 1 84 ? -5.591 -10.686 -5.382 1.00 87.19 84 PHE A C 1
ATOM 629 O O . PHE A 1 84 ? -6.040 -10.444 -4.265 1.00 87.19 84 PHE A O 1
ATOM 636 N N . LEU A 1 85 ? -5.633 -9.793 -6.373 1.00 85.38 85 LEU A N 1
ATOM 637 C CA . LEU A 1 85 ? -6.206 -8.455 -6.220 1.00 85.38 85 LEU A CA 1
ATOM 638 C C . LEU A 1 85 ? -7.677 -8.527 -5.811 1.00 85.38 85 LEU A C 1
ATOM 640 O O . LEU A 1 85 ? -8.073 -7.863 -4.859 1.00 85.38 85 LEU A O 1
ATOM 644 N N . LEU A 1 86 ? -8.473 -9.357 -6.488 1.00 88.50 86 LEU A N 1
ATOM 645 C CA . LEU A 1 86 ? -9.884 -9.547 -6.152 1.00 88.50 86 LEU A CA 1
ATOM 646 C C . LEU A 1 86 ? -10.050 -10.166 -4.765 1.00 88.50 86 LEU A C 1
ATOM 648 O O . LEU A 1 86 ? -10.866 -9.691 -3.979 1.00 88.50 86 LEU A O 1
ATOM 652 N N . LEU A 1 87 ? -9.256 -11.188 -4.439 1.00 90.19 87 LEU A N 1
ATOM 653 C CA . LEU A 1 87 ? -9.269 -11.806 -3.116 1.00 90.19 87 LEU A CA 1
ATOM 654 C C . LEU A 1 87 ? -8.996 -10.767 -2.022 1.00 90.19 87 LEU A C 1
ATOM 656 O O . LEU A 1 87 ? -9.761 -10.678 -1.065 1.00 90.19 87 LEU A O 1
ATOM 660 N N . PHE A 1 88 ? -7.945 -9.960 -2.170 1.00 86.81 88 PHE A N 1
ATOM 661 C CA . PHE A 1 88 ? -7.606 -8.921 -1.199 1.00 86.81 88 PHE A CA 1
ATOM 662 C C . PHE A 1 88 ? -8.624 -7.789 -1.163 1.00 86.81 88 PHE A C 1
ATOM 664 O O . PHE A 1 88 ? -8.913 -7.278 -0.089 1.00 86.81 88 PHE A O 1
ATOM 671 N N . PHE A 1 89 ? -9.220 -7.434 -2.298 1.00 86.00 89 PHE A N 1
ATOM 672 C CA . PHE A 1 89 ? -10.311 -6.469 -2.340 1.00 86.00 89 PHE A CA 1
ATOM 673 C C . PHE A 1 89 ? -11.500 -6.938 -1.488 1.00 86.00 89 PHE A C 1
ATOM 675 O O . PHE A 1 89 ? -11.950 -6.207 -0.605 1.00 86.00 89 PHE A O 1
ATOM 682 N N . PHE A 1 90 ? -11.951 -8.183 -1.677 1.00 88.69 90 PHE A N 1
ATOM 683 C CA . PHE A 1 90 ? -13.038 -8.749 -0.875 1.00 88.69 90 PHE A CA 1
ATOM 684 C C . PHE A 1 90 ? -12.653 -8.926 0.595 1.00 88.69 90 PHE A C 1
ATOM 686 O O . PHE A 1 90 ? -13.478 -8.683 1.471 1.00 88.69 90 PHE A O 1
ATOM 693 N N . LEU A 1 91 ? -11.412 -9.326 0.888 1.00 87.56 91 LEU A N 1
ATOM 694 C CA . LEU A 1 91 ? -10.926 -9.436 2.265 1.00 87.56 91 LEU A CA 1
ATOM 695 C C . LEU A 1 91 ? -10.848 -8.073 2.957 1.00 87.56 91 LEU A C 1
ATOM 697 O O . LEU A 1 91 ? -11.163 -7.992 4.138 1.00 87.56 91 LEU A O 1
ATOM 701 N N . ASN A 1 92 ? -10.488 -7.013 2.234 1.00 86.06 92 ASN A N 1
ATOM 702 C CA . ASN A 1 92 ? -10.466 -5.649 2.751 1.00 86.06 92 ASN A CA 1
ATOM 703 C C . ASN A 1 92 ? -11.886 -5.144 3.057 1.00 86.06 92 ASN A C 1
ATOM 705 O O . ASN A 1 92 ? -12.141 -4.606 4.132 1.00 86.06 92 ASN A O 1
ATOM 709 N N . GLU A 1 93 ? -12.842 -5.387 2.154 1.00 84.81 93 GLU A N 1
ATOM 710 C CA . GLU A 1 93 ? -14.259 -5.091 2.415 1.00 84.81 93 GLU A CA 1
ATOM 711 C C . GLU A 1 93 ? -14.802 -5.921 3.592 1.00 84.81 93 GLU A C 1
ATOM 713 O O . GLU A 1 93 ? -15.613 -5.454 4.394 1.00 84.81 93 GLU A O 1
ATOM 718 N N . TYR A 1 94 ? -14.346 -7.166 3.722 1.00 86.81 94 TYR A N 1
ATOM 719 C CA . TYR A 1 94 ? -14.710 -8.030 4.835 1.00 86.81 94 TYR A CA 1
ATOM 720 C C . TYR A 1 94 ? -14.105 -7.555 6.164 1.00 86.81 94 TYR A C 1
ATOM 722 O O . TYR A 1 94 ? -14.811 -7.563 7.169 1.00 86.81 94 TYR A O 1
ATOM 730 N N . GLU A 1 95 ? -12.848 -7.098 6.183 1.00 86.19 95 GLU A N 1
ATOM 731 C CA . GLU A 1 95 ? -12.167 -6.538 7.365 1.00 86.19 95 GLU A CA 1
ATOM 732 C C . GLU A 1 95 ? -12.887 -5.293 7.904 1.00 86.19 95 GLU A C 1
ATOM 734 O O . GLU A 1 95 ? -13.024 -5.130 9.125 1.00 86.19 95 GLU A O 1
ATOM 739 N N . ALA A 1 96 ? -13.393 -4.448 6.998 1.00 82.31 96 ALA A N 1
ATOM 740 C CA . ALA A 1 96 ? -14.148 -3.248 7.348 1.00 82.31 96 ALA A CA 1
ATOM 741 C C . ALA A 1 96 ? -15.420 -3.571 8.153 1.00 82.31 96 ALA A C 1
ATOM 743 O O . ALA A 1 96 ? -15.847 -2.780 8.992 1.00 82.31 96 ALA A O 1
ATOM 744 N N . LYS A 1 97 ? -16.002 -4.764 7.981 1.00 83.88 97 LYS A N 1
ATOM 745 C CA . LYS A 1 97 ? -17.200 -5.175 8.722 1.00 83.88 97 LYS A CA 1
ATOM 746 C C . LYS A 1 97 ? -16.849 -5.464 10.184 1.00 83.88 97 LYS A C 1
ATOM 748 O O . LYS A 1 97 ? -15.946 -6.237 10.508 1.00 83.88 97 LYS A O 1
ATOM 753 N N . ASN A 1 98 ? -17.640 -4.917 11.105 1.00 77.62 98 ASN A N 1
ATOM 754 C CA . ASN A 1 98 ? -17.485 -5.168 12.546 1.00 77.62 98 ASN A CA 1
ATOM 755 C C . ASN A 1 98 ? -17.762 -6.630 12.954 1.00 77.62 98 ASN A C 1
ATOM 757 O O . ASN A 1 98 ? -17.412 -7.049 14.054 1.00 77.62 98 ASN A O 1
ATOM 761 N N . THR A 1 99 ? -18.340 -7.433 12.059 1.00 83.62 99 THR A N 1
ATOM 762 C CA . THR A 1 99 ? -18.645 -8.857 12.263 1.00 83.62 99 THR A CA 1
ATOM 763 C C . THR A 1 99 ? -17.603 -9.811 11.665 1.00 83.62 99 THR A C 1
ATOM 765 O O . THR A 1 99 ? -17.835 -11.023 11.653 1.00 83.62 99 THR A O 1
ATOM 768 N N . ALA A 1 100 ? -16.464 -9.298 11.181 1.00 85.81 100 ALA A N 1
ATOM 769 C CA . ALA A 1 100 ? -15.421 -10.099 10.545 1.00 85.81 100 ALA A CA 1
ATOM 770 C C . ALA A 1 100 ? -14.913 -11.233 11.454 1.00 85.81 100 ALA A C 1
ATOM 772 O O . ALA A 1 100 ? -14.508 -11.018 12.601 1.00 85.81 100 ALA A O 1
ATOM 773 N N . ARG A 1 101 ? -14.909 -12.463 10.929 1.00 88.00 101 ARG A N 1
ATOM 774 C CA . ARG A 1 101 ? -14.363 -13.655 11.589 1.00 88.00 101 ARG A CA 1
ATOM 775 C C . ARG A 1 101 ? -13.317 -14.324 10.691 1.00 88.00 101 ARG A C 1
ATOM 777 O O . ARG A 1 101 ? -13.512 -14.383 9.484 1.00 88.00 101 ARG A O 1
ATOM 784 N N . PRO A 1 102 ? -12.245 -14.895 11.261 1.00 89.12 102 PRO A N 1
ATOM 785 C CA . PRO A 1 102 ? -11.965 -15.005 12.691 1.00 89.12 102 PRO A CA 1
ATOM 786 C C . PRO A 1 102 ? -11.344 -13.724 13.279 1.00 89.12 102 PRO A C 1
ATOM 788 O O . PRO A 1 102 ? -10.519 -13.068 12.651 1.00 89.12 102 PRO A O 1
ATOM 791 N N . TYR A 1 103 ? -11.721 -13.388 14.518 1.00 86.06 103 TYR A N 1
ATOM 792 C CA . TYR A 1 103 ? -11.335 -12.131 15.181 1.00 86.06 103 TYR A CA 1
ATOM 793 C C . TYR A 1 103 ? -9.813 -11.938 15.274 1.00 86.06 103 TYR A C 1
ATOM 795 O O . TYR A 1 103 ? -9.310 -10.830 15.114 1.00 86.06 103 TYR A O 1
ATOM 803 N N . TRP A 1 104 ? -9.061 -13.026 15.463 1.00 86.38 104 TRP A N 1
ATOM 804 C CA . TRP A 1 104 ? -7.602 -12.975 15.567 1.00 86.38 104 TRP A CA 1
ATOM 805 C C . TRP A 1 104 ? -6.901 -12.543 14.267 1.00 86.38 104 TRP A C 1
ATOM 807 O O . TRP A 1 104 ? -5.792 -12.027 14.326 1.00 86.38 104 TRP A O 1
ATOM 817 N N . VAL A 1 105 ? -7.532 -12.730 13.101 1.00 88.12 105 VAL A N 1
ATOM 818 C CA . VAL A 1 105 ? -6.947 -12.337 11.807 1.00 88.12 105 VAL A CA 1
ATOM 819 C C . VAL A 1 105 ? -7.206 -10.866 11.503 1.00 88.12 105 VAL A C 1
ATOM 821 O O . VAL A 1 105 ? -6.303 -10.168 11.044 1.00 88.12 105 VAL A O 1
ATOM 824 N N . PHE A 1 106 ? -8.439 -10.416 11.750 1.00 86.62 106 PHE A N 1
ATOM 825 C CA . PHE A 1 106 ? -8.944 -9.125 11.272 1.00 86.62 106 PHE A CA 1
ATOM 826 C C . PHE A 1 106 ? -9.017 -8.034 12.339 1.00 86.62 106 PHE A C 1
ATOM 828 O O . PHE A 1 106 ? -9.094 -6.863 11.994 1.00 86.62 106 PHE A O 1
ATOM 835 N N . LYS A 1 107 ? -9.064 -8.390 13.626 1.00 85.75 107 LYS A N 1
ATOM 836 C CA . LYS A 1 107 ? -9.288 -7.419 14.709 1.00 85.75 107 LYS A CA 1
ATOM 837 C C . LYS A 1 107 ? -8.221 -7.463 15.798 1.00 85.75 107 LYS A C 1
ATOM 839 O O . LYS A 1 107 ? -8.030 -6.456 16.469 1.00 85.75 107 LYS A O 1
ATOM 844 N N . ALA A 1 108 ? -7.526 -8.587 15.982 1.00 86.19 108 ALA A N 1
ATOM 845 C CA . ALA A 1 108 ? -6.412 -8.638 16.924 1.00 86.19 108 ALA A CA 1
ATOM 846 C C . ALA A 1 108 ? -5.214 -7.843 16.389 1.00 86.19 108 ALA A C 1
ATOM 848 O O . ALA A 1 108 ? -4.744 -8.083 15.274 1.00 86.19 108 ALA A O 1
ATOM 849 N N . ASP A 1 109 ? -4.726 -6.914 17.209 1.00 87.62 109 ASP A N 1
ATOM 850 C CA . ASP A 1 109 ? -3.513 -6.160 16.934 1.00 87.62 109 ASP A CA 1
ATOM 851 C C . ASP A 1 109 ? -2.287 -6.996 17.320 1.00 87.62 109 ASP A C 1
ATOM 853 O O . ASP A 1 109 ? -2.113 -7.408 18.471 1.00 87.62 109 ASP A O 1
ATOM 857 N N . ILE A 1 110 ? -1.415 -7.263 16.351 1.00 88.50 110 ILE A N 1
ATOM 858 C CA . ILE A 1 110 ? -0.172 -8.003 16.582 1.00 88.50 110 ILE A CA 1
ATOM 859 C C . ILE A 1 110 ? 0.766 -7.212 17.494 1.00 88.50 110 ILE A C 1
ATOM 861 O O . ILE A 1 110 ? 1.533 -7.820 18.249 1.00 88.50 110 ILE A O 1
ATOM 865 N N . MET A 1 111 ? 0.689 -5.877 17.483 1.00 85.88 111 MET A N 1
ATOM 866 C CA . MET A 1 111 ? 1.494 -5.043 18.373 1.00 85.88 111 MET A CA 1
ATOM 867 C C . MET A 1 111 ? 1.217 -5.320 19.849 1.00 85.88 111 MET A C 1
ATOM 869 O O . MET A 1 111 ? 2.140 -5.192 20.651 1.00 85.88 111 MET A O 1
ATOM 873 N N . ASP A 1 112 ? 0.012 -5.755 20.217 1.00 86.25 112 ASP A N 1
ATOM 874 C CA . ASP A 1 112 ? -0.285 -6.147 21.597 1.00 86.25 112 ASP A CA 1
ATOM 875 C C . ASP A 1 112 ? 0.438 -7.440 21.979 1.00 86.25 112 ASP A C 1
ATOM 877 O O . ASP A 1 112 ? 1.020 -7.534 23.061 1.00 86.25 112 ASP A O 1
ATOM 881 N N . GLY A 1 113 ? 0.493 -8.411 21.064 1.00 85.25 113 GLY A N 1
ATOM 882 C CA . GLY A 1 113 ? 1.280 -9.631 21.246 1.00 85.25 113 GLY A CA 1
ATOM 883 C C . GLY A 1 113 ? 2.777 -9.339 21.361 1.00 85.25 113 GLY A C 1
ATOM 884 O O . GLY A 1 113 ? 3.431 -9.808 22.292 1.00 85.25 113 GLY A O 1
ATOM 885 N N . VAL A 1 114 ? 3.310 -8.509 20.459 1.00 86.56 114 VAL A N 1
ATOM 886 C CA . VAL A 1 114 ? 4.715 -8.063 20.481 1.00 86.56 114 VAL A CA 1
ATOM 887 C C . VAL A 1 114 ? 5.020 -7.309 21.774 1.00 86.56 114 VAL A C 1
ATOM 889 O O . VAL A 1 114 ? 6.038 -7.559 22.410 1.00 86.56 114 VAL A O 1
ATOM 892 N N . ARG A 1 115 ? 4.128 -6.423 22.217 1.00 87.00 115 ARG A N 1
ATOM 893 C CA . ARG A 1 115 ? 4.269 -5.678 23.471 1.00 87.00 115 ARG A CA 1
ATOM 894 C C . ARG A 1 115 ? 4.297 -6.600 24.682 1.00 87.00 115 ARG A C 1
ATOM 896 O O . ARG A 1 115 ? 5.147 -6.403 25.546 1.00 87.00 115 ARG A O 1
ATOM 903 N N . ASN A 1 116 ? 3.396 -7.578 24.747 1.00 87.19 116 ASN A N 1
ATOM 904 C CA . ASN A 1 116 ? 3.382 -8.560 25.830 1.00 87.19 116 ASN A CA 1
ATOM 905 C C . ASN A 1 116 ? 4.694 -9.350 25.844 1.00 87.19 116 ASN A C 1
ATOM 907 O O . ASN A 1 116 ? 5.353 -9.418 26.875 1.00 87.19 116 ASN A O 1
ATOM 911 N N . LEU A 1 117 ? 5.153 -9.803 24.674 1.00 89.31 117 LEU A N 1
ATOM 912 C CA . LEU A 1 117 ? 6.437 -10.482 24.524 1.00 89.31 117 LEU A CA 1
ATOM 913 C C . LEU A 1 117 ? 7.615 -9.608 25.000 1.00 89.31 117 LEU A C 1
ATOM 915 O O . LEU A 1 117 ? 8.462 -10.069 25.760 1.00 89.31 117 LEU A O 1
ATOM 919 N N . LEU A 1 118 ? 7.678 -8.337 24.592 1.00 88.56 118 LEU A N 1
ATOM 920 C CA . LEU A 1 118 ? 8.750 -7.422 25.005 1.00 88.56 118 LEU A CA 1
ATOM 921 C C . LEU A 1 118 ? 8.689 -7.088 26.499 1.00 88.56 118 LEU A C 1
ATOM 923 O O . LEU A 1 118 ? 9.734 -6.953 27.137 1.00 88.56 118 LEU A O 1
ATOM 927 N N . ARG A 1 119 ? 7.489 -6.958 27.064 1.00 89.69 119 ARG A N 1
ATOM 928 C CA . ARG A 1 119 ? 7.303 -6.732 28.498 1.00 89.69 119 ARG A CA 1
ATOM 929 C C . ARG A 1 119 ? 7.796 -7.934 29.299 1.00 89.69 119 ARG A C 1
ATOM 931 O O . ARG A 1 119 ? 8.550 -7.742 30.248 1.00 89.69 119 ARG A O 1
ATOM 938 N N . ASP A 1 120 ? 7.419 -9.136 28.882 1.00 91.00 120 ASP A N 1
ATOM 939 C CA . ASP A 1 120 ? 7.716 -10.372 29.605 1.00 91.00 120 ASP A CA 1
ATOM 940 C C . ASP A 1 120 ? 9.192 -10.776 29.475 1.00 91.00 120 ASP A C 1
ATOM 942 O O . ASP A 1 120 ? 9.790 -11.248 30.441 1.00 91.00 120 ASP A O 1
ATOM 946 N N . HIS A 1 121 ? 9.809 -10.553 28.309 1.00 90.19 121 HIS A N 1
ATOM 947 C CA . HIS A 1 121 ? 11.196 -10.962 28.061 1.00 90.19 121 HIS A CA 1
ATOM 948 C C . HIS A 1 121 ? 12.244 -9.873 28.308 1.00 90.19 121 HIS A C 1
ATOM 950 O O . HIS A 1 121 ? 13.370 -10.203 28.675 1.00 90.19 121 HIS A O 1
ATOM 956 N N . LEU A 1 122 ? 11.920 -8.595 28.087 1.00 88.38 122 LEU A N 1
ATOM 957 C CA . LEU A 1 122 ? 12.890 -7.491 28.161 1.00 88.38 122 LEU A CA 1
ATOM 958 C C . LEU A 1 122 ? 12.560 -6.461 29.250 1.00 88.38 122 LEU A C 1
ATOM 960 O O . LEU A 1 122 ? 13.355 -5.552 29.477 1.00 88.38 122 LEU A O 1
ATOM 964 N N . GLY A 1 123 ? 11.403 -6.561 29.915 1.00 87.12 123 GLY A N 1
ATOM 965 C CA . GLY A 1 123 ? 10.987 -5.609 30.951 1.00 87.12 123 GLY A CA 1
ATOM 966 C C . GLY A 1 123 ? 10.721 -4.189 30.431 1.00 87.12 123 GLY A C 1
ATOM 967 O O . GLY A 1 123 ? 10.599 -3.253 31.221 1.00 87.12 123 GLY A O 1
ATOM 968 N N . ILE A 1 124 ? 10.636 -3.999 29.109 1.00 88.50 124 ILE A N 1
ATOM 969 C CA . ILE A 1 124 ? 10.438 -2.684 28.494 1.00 88.50 124 ILE A CA 1
ATOM 970 C C . ILE A 1 124 ? 8.951 -2.331 28.556 1.00 88.50 124 ILE A C 1
ATOM 972 O O . ILE A 1 124 ? 8.108 -3.007 27.964 1.00 88.50 124 ILE A O 1
ATOM 976 N N . ASN A 1 125 ? 8.613 -1.242 29.249 1.00 80.75 125 ASN A N 1
ATOM 977 C CA . ASN A 1 125 ? 7.237 -0.763 29.317 1.00 80.75 125 ASN A CA 1
ATOM 978 C C . ASN A 1 125 ? 6.935 0.181 28.143 1.00 80.75 125 ASN A C 1
ATOM 980 O O . ASN A 1 125 ? 7.291 1.357 28.165 1.00 80.75 125 ASN A O 1
ATOM 984 N N . ILE A 1 126 ? 6.291 -0.349 27.104 1.00 80.69 126 ILE A N 1
ATOM 985 C CA . ILE A 1 126 ? 5.884 0.422 25.922 1.00 80.69 126 ILE A CA 1
ATOM 986 C C . ILE A 1 126 ? 4.568 1.161 26.234 1.00 80.69 126 ILE A C 1
ATOM 988 O O . ILE A 1 126 ? 3.616 0.514 26.693 1.00 80.69 126 ILE A O 1
ATOM 992 N N . PRO A 1 127 ? 4.473 2.483 25.980 1.00 79.81 127 PRO A N 1
ATOM 993 C CA . PRO A 1 127 ? 3.286 3.280 26.288 1.00 79.81 127 PRO A CA 1
ATOM 994 C C . PRO A 1 127 ? 2.064 2.816 25.495 1.00 79.81 127 PRO A C 1
ATOM 996 O O . PRO A 1 127 ? 2.173 2.347 24.362 1.00 79.81 127 PRO A O 1
ATOM 999 N N . GLN A 1 128 ? 0.884 2.894 26.112 1.00 75.94 128 GLN A N 1
ATOM 1000 C CA . GLN A 1 128 ? -0.370 2.458 25.499 1.00 75.94 128 GLN A CA 1
ATOM 1001 C C . GLN A 1 128 ? -0.810 3.458 24.426 1.00 75.94 128 GLN A C 1
ATOM 1003 O O . GLN A 1 128 ? -0.990 4.642 24.714 1.00 75.94 128 GLN A O 1
ATOM 1008 N N . TYR A 1 129 ? -0.977 2.959 23.205 1.00 75.19 129 TYR A N 1
ATOM 1009 C CA . TYR A 1 129 ? -1.418 3.738 22.054 1.00 75.19 129 TYR A CA 1
ATOM 1010 C C . TYR A 1 129 ? -2.917 3.572 21.857 1.00 75.19 129 TYR A C 1
ATOM 1012 O O . TYR A 1 129 ? -3.501 2.593 22.324 1.00 75.19 129 TYR A O 1
ATOM 1020 N N . ASP A 1 130 ? -3.520 4.551 21.198 1.00 77.38 130 ASP A N 1
ATOM 1021 C CA . ASP A 1 130 ? -4.891 4.436 20.725 1.00 77.38 130 ASP A CA 1
ATOM 1022 C C . ASP A 1 130 ? -4.872 3.867 19.304 1.00 77.38 130 ASP A C 1
ATOM 1024 O O . ASP A 1 130 ? -4.086 4.315 18.463 1.00 77.38 130 ASP A O 1
ATOM 1028 N N . THR A 1 131 ? -5.696 2.854 19.070 1.00 76.94 131 THR A N 1
ATOM 1029 C CA . THR A 1 131 ? -5.813 2.148 17.792 1.00 76.94 131 THR A CA 1
ATOM 1030 C C . THR A 1 131 ? -7.246 2.176 17.270 1.00 76.94 131 THR A C 1
ATOM 1032 O O . THR A 1 131 ? -7.580 1.460 16.323 1.00 76.94 131 THR A O 1
ATOM 1035 N N . GLU A 1 132 ? -8.129 2.977 17.872 1.00 77.38 132 GLU A N 1
ATOM 1036 C CA . GLU A 1 132 ? -9.483 3.146 17.358 1.00 77.38 132 GLU A CA 1
ATOM 1037 C C . GLU A 1 132 ? -9.445 3.804 15.973 1.00 77.38 132 GLU A C 1
ATOM 1039 O O . GLU A 1 132 ? -8.908 4.897 15.785 1.00 77.38 132 GLU A O 1
ATOM 1044 N N . GLU A 1 133 ? -9.971 3.087 14.980 1.00 74.56 133 GLU A N 1
ATOM 1045 C CA . GLU A 1 133 ? -10.057 3.540 13.593 1.00 74.56 133 GLU A CA 1
ATOM 1046 C C . GLU A 1 133 ? -11.444 4.158 13.397 1.00 74.56 133 GLU A C 1
ATOM 1048 O O . GLU A 1 133 ? -12.442 3.623 13.886 1.00 74.56 133 GLU A O 1
ATOM 1053 N N . ARG A 1 134 ? -11.524 5.302 12.712 1.00 71.06 134 ARG A N 1
ATOM 1054 C CA . ARG A 1 134 ? -12.813 5.910 12.361 1.00 71.06 134 ARG A CA 1
ATOM 1055 C C . ARG A 1 134 ? -13.515 5.019 11.331 1.00 71.06 134 ARG A C 1
ATOM 1057 O O . ARG A 1 134 ? -12.865 4.529 10.410 1.00 71.06 134 ARG A O 1
ATOM 1064 N N . ASP A 1 135 ? -14.835 4.856 11.448 1.00 66.88 135 ASP A N 1
ATOM 1065 C CA . ASP A 1 135 ? -15.626 4.123 10.453 1.00 66.88 135 ASP A CA 1
ATOM 1066 C C . ASP A 1 135 ? -15.455 4.764 9.069 1.00 66.88 135 ASP A C 1
ATOM 1068 O O . ASP A 1 135 ? -15.971 5.849 8.782 1.00 66.88 135 ASP A O 1
ATOM 1072 N N . LEU A 1 136 ? -14.715 4.076 8.199 1.00 64.94 136 LEU A N 1
ATOM 1073 C CA . LEU A 1 136 ? -14.392 4.548 6.855 1.00 64.94 136 LEU A CA 1
ATOM 1074 C C . LEU A 1 136 ? -15.655 4.696 5.989 1.00 64.94 136 LEU A C 1
ATOM 1076 O O . LEU A 1 136 ? -15.704 5.552 5.109 1.00 64.94 136 LEU A O 1
ATOM 1080 N N . GLU A 1 137 ? -16.712 3.929 6.285 1.00 62.91 137 GLU A N 1
ATOM 1081 C CA . GLU A 1 137 ? -18.028 4.070 5.646 1.00 62.91 137 GLU A CA 1
ATOM 1082 C C . GLU A 1 137 ? -18.645 5.459 5.863 1.00 62.91 137 GLU A C 1
ATOM 1084 O O . GLU A 1 137 ? -19.328 5.972 4.977 1.00 62.91 137 GLU A O 1
ATOM 1089 N N . LEU A 1 138 ? -18.380 6.104 7.005 1.00 61.72 138 LEU A N 1
ATOM 1090 C CA . LEU A 1 138 ? -18.849 7.468 7.263 1.00 61.72 138 LEU A CA 1
ATOM 1091 C C . LEU A 1 138 ? -18.018 8.510 6.504 1.00 61.72 138 LEU A C 1
ATOM 1093 O O . LEU A 1 138 ? -18.562 9.537 6.102 1.00 61.72 138 LEU A O 1
ATOM 1097 N N . LEU A 1 139 ? -16.730 8.238 6.261 1.00 61.00 139 LEU A N 1
ATOM 1098 C CA . LEU A 1 139 ? -15.844 9.107 5.475 1.00 61.00 139 LEU A CA 1
ATOM 1099 C C . LEU A 1 139 ? -16.085 9.010 3.962 1.00 61.00 139 LEU A C 1
ATOM 1101 O O . LEU A 1 139 ? -15.879 9.990 3.253 1.00 61.00 139 LEU A O 1
ATOM 1105 N N . LEU A 1 140 ? -16.532 7.856 3.463 1.00 60.53 140 LEU A N 1
ATOM 1106 C CA . LEU A 1 140 ? -16.802 7.618 2.037 1.00 60.53 140 LEU A CA 1
ATOM 1107 C C . LEU A 1 140 ? -18.217 8.026 1.596 1.00 60.53 140 LEU A C 1
ATOM 1109 O O . LEU A 1 140 ? -18.524 7.972 0.407 1.00 60.53 140 LEU A O 1
ATOM 1113 N N . LYS A 1 141 ? -19.071 8.461 2.530 1.00 57.78 141 LYS A N 1
ATOM 1114 C CA . LYS A 1 141 ? -20.455 8.868 2.257 1.00 57.78 141 LYS A CA 1
ATOM 1115 C C . LYS A 1 141 ? -20.692 10.302 1.720 1.00 57.78 141 LYS A C 1
ATOM 1117 O O . LYS A 1 141 ? -21.845 10.566 1.375 1.00 57.78 141 LYS A O 1
ATOM 1122 N N . PRO A 1 142 ? -19.738 11.255 1.627 1.00 56.25 142 PRO A N 1
ATOM 1123 C CA . PRO A 1 142 ? -20.077 12.570 1.096 1.00 56.25 142 PRO A CA 1
ATOM 1124 C C . PRO A 1 142 ? -20.353 12.519 -0.414 1.00 56.25 142 PRO A C 1
ATOM 1126 O O . PRO A 1 142 ? -19.719 11.784 -1.167 1.00 56.25 142 PRO A O 1
ATOM 1129 N N . GLU A 1 143 ? -21.302 13.352 -0.842 1.00 59.53 143 GLU A N 1
ATOM 1130 C CA . GLU A 1 143 ? -21.811 13.499 -2.218 1.00 59.53 143 GLU A CA 1
ATOM 1131 C C . GLU A 1 143 ? -20.735 13.994 -3.213 1.00 59.53 143 GLU A C 1
ATOM 1133 O O . GLU A 1 143 ? -20.886 13.879 -4.428 1.00 59.53 143 GLU A O 1
ATOM 1138 N N . THR A 1 144 ? -19.604 14.479 -2.692 1.00 62.84 144 THR A N 1
ATOM 1139 C CA . THR A 1 144 ? -18.406 14.874 -3.436 1.00 62.84 144 THR A CA 1
ATOM 1140 C C . THR A 1 144 ? -17.174 14.276 -2.760 1.00 62.84 144 THR A C 1
ATOM 1142 O O . THR A 1 144 ? -16.886 14.609 -1.612 1.00 62.84 144 THR A O 1
ATOM 1145 N N . LEU A 1 145 ? -16.439 13.402 -3.455 1.00 67.44 145 LEU A N 1
ATOM 1146 C CA . LEU A 1 145 ? -15.166 12.859 -2.970 1.00 67.44 145 LEU A CA 1
ATOM 1147 C C . LEU A 1 145 ? -14.130 14.000 -2.906 1.00 67.44 145 LEU A C 1
ATOM 1149 O O . LEU A 1 145 ? -13.726 14.481 -3.968 1.00 67.44 145 LEU A O 1
ATOM 1153 N N . PRO A 1 146 ? -13.698 14.449 -1.713 1.00 73.12 146 PRO A N 1
ATOM 1154 C CA . PRO A 1 146 ? -12.741 15.544 -1.598 1.00 73.12 146 PRO A CA 1
ATOM 1155 C C . PRO A 1 146 ? -11.397 15.142 -2.213 1.00 73.12 146 PRO A C 1
ATOM 1157 O O . PRO A 1 146 ? -10.939 13.999 -2.063 1.00 73.12 146 PRO A O 1
ATOM 1160 N N . MET A 1 147 ? -10.744 16.077 -2.908 1.00 79.69 147 MET A N 1
ATOM 1161 C CA . MET A 1 147 ? -9.439 15.826 -3.515 1.00 79.69 147 MET A CA 1
ATOM 1162 C C . MET A 1 147 ? -8.359 16.021 -2.451 1.00 79.69 147 MET A C 1
ATOM 1164 O O . MET A 1 147 ? -7.760 17.090 -2.331 1.00 79.69 147 MET A O 1
ATOM 1168 N N . THR A 1 148 ? -8.136 14.978 -1.653 1.00 87.88 148 THR A N 1
ATOM 1169 C CA . THR A 1 148 ? -7.133 14.986 -0.584 1.00 87.88 148 THR A CA 1
ATOM 1170 C C . THR A 1 148 ? -5.712 14.920 -1.150 1.00 87.88 148 THR A C 1
ATOM 1172 O O . THR A 1 148 ? -5.470 14.374 -2.235 1.00 87.88 148 THR A O 1
ATOM 1175 N N . GLY A 1 149 ? -4.738 15.442 -0.399 1.00 86.25 149 GLY A N 1
ATOM 1176 C CA . GLY A 1 149 ? -3.317 15.357 -0.752 1.00 86.25 149 GLY A CA 1
ATOM 1177 C C . GLY A 1 149 ? -2.853 13.914 -0.985 1.00 86.25 149 GLY A C 1
ATOM 1178 O O . GLY A 1 149 ? -2.096 13.652 -1.919 1.00 86.25 149 GLY A O 1
ATOM 1179 N N . TYR A 1 150 ? -3.372 12.956 -0.212 1.00 88.50 150 TYR A N 1
ATOM 1180 C CA . TYR A 1 150 ? -3.113 11.528 -0.409 1.00 88.50 150 TYR A CA 1
ATOM 1181 C C . TYR A 1 150 ? -3.526 11.048 -1.807 1.00 88.50 150 TYR A C 1
ATOM 1183 O O . TYR A 1 150 ? -2.715 10.442 -2.510 1.00 88.50 150 TYR A O 1
ATOM 1191 N N . ARG A 1 151 ? -4.742 11.381 -2.264 1.00 89.00 151 ARG A N 1
ATOM 1192 C CA . ARG A 1 151 ? -5.229 11.010 -3.607 1.00 89.00 151 ARG A CA 1
ATOM 1193 C C . ARG A 1 151 ? -4.370 11.622 -4.711 1.00 89.00 151 ARG A C 1
ATOM 1195 O O . ARG A 1 151 ? -4.113 10.960 -5.720 1.00 89.00 151 ARG A O 1
ATOM 1202 N N . ILE A 1 152 ? -3.883 12.849 -4.505 1.00 89.75 152 ILE A N 1
ATOM 1203 C CA . ILE A 1 152 ? -2.937 13.505 -5.417 1.00 89.75 152 ILE A CA 1
ATOM 1204 C C . ILE A 1 152 ? -1.625 12.716 -5.482 1.00 89.75 152 ILE A C 1
ATOM 120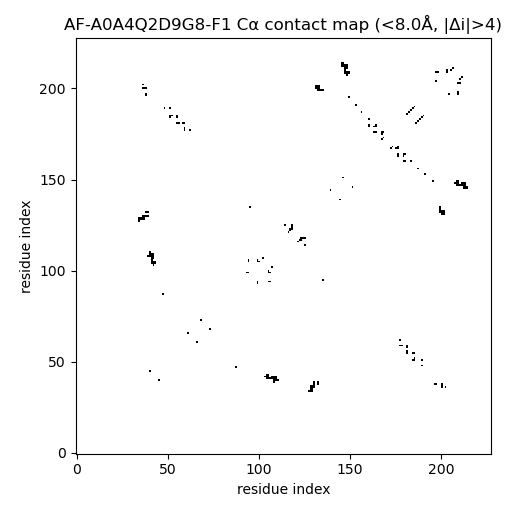6 O O . ILE A 1 152 ? -1.178 12.397 -6.581 1.00 89.75 152 ILE A O 1
ATOM 1210 N N . ILE A 1 153 ? -1.032 12.349 -4.341 1.00 91.56 153 ILE A N 1
ATOM 1211 C CA . ILE A 1 153 ? 0.229 11.588 -4.302 1.00 91.56 153 ILE A CA 1
ATOM 1212 C C . ILE A 1 153 ? 0.063 10.212 -4.953 1.00 91.56 153 ILE A C 1
ATOM 1214 O O . ILE A 1 153 ? 0.892 9.827 -5.778 1.00 91.56 153 ILE A O 1
ATOM 1218 N N . VAL A 1 154 ? -1.009 9.484 -4.629 1.00 90.88 154 VAL A N 1
ATOM 1219 C CA . VAL A 1 154 ? -1.293 8.169 -5.222 1.00 90.88 154 VAL A CA 1
ATOM 1220 C C . VAL A 1 154 ? -1.401 8.289 -6.744 1.00 90.88 154 VAL A C 1
ATOM 1222 O O . VAL A 1 154 ? -0.723 7.562 -7.471 1.00 90.88 154 VAL A O 1
ATOM 1225 N N . THR A 1 155 ? -2.167 9.261 -7.240 1.00 91.06 155 THR A N 1
ATOM 1226 C CA . THR A 1 155 ? -2.332 9.483 -8.686 1.00 91.06 155 THR A CA 1
ATOM 1227 C C . THR A 1 155 ? -1.019 9.900 -9.352 1.00 91.06 155 THR A C 1
ATOM 1229 O O . THR A 1 155 ? -0.640 9.344 -10.384 1.00 91.06 155 THR A O 1
ATOM 1232 N N . ALA A 1 156 ? -0.282 10.835 -8.747 1.00 92.94 156 ALA A N 1
ATOM 1233 C CA . ALA A 1 156 ? 1.013 11.286 -9.247 1.00 92.94 156 ALA A CA 1
ATOM 1234 C C . ALA A 1 156 ? 2.027 10.136 -9.318 1.00 92.94 156 ALA A C 1
ATOM 1236 O O . ALA A 1 156 ? 2.761 10.040 -10.300 1.00 92.94 156 ALA A O 1
ATOM 1237 N N . SER A 1 157 ? 2.023 9.231 -8.333 1.00 93.31 157 SER A N 1
ATOM 1238 C CA . SER A 1 157 ? 2.896 8.053 -8.320 1.00 93.31 157 SER A CA 1
ATOM 1239 C C . SER A 1 157 ? 2.582 7.071 -9.456 1.00 93.31 157 SER A C 1
ATOM 1241 O O . SER A 1 157 ? 3.494 6.523 -10.074 1.00 93.31 157 SER A O 1
ATOM 1243 N N . ALA A 1 158 ? 1.300 6.889 -9.793 1.00 92.25 158 ALA A N 1
ATOM 1244 C CA . ALA A 1 158 ? 0.887 6.043 -10.910 1.00 92.25 158 ALA A CA 1
ATOM 1245 C C . ALA A 1 158 ? 1.324 6.643 -12.257 1.00 92.25 158 ALA A C 1
ATOM 1247 O O . ALA A 1 158 ? 1.838 5.934 -13.126 1.00 92.25 158 ALA A O 1
ATOM 1248 N N . ILE A 1 159 ? 1.180 7.964 -12.408 1.00 93.88 159 ILE A N 1
ATOM 1249 C CA . ILE A 1 159 ? 1.639 8.693 -13.595 1.00 93.88 159 ILE A CA 1
ATOM 1250 C C . ILE A 1 159 ? 3.167 8.607 -13.717 1.00 93.88 159 ILE A C 1
ATOM 1252 O O . ILE A 1 159 ? 3.678 8.251 -14.782 1.00 93.88 159 ILE A O 1
ATOM 1256 N N . SER A 1 160 ? 3.910 8.882 -12.640 1.00 94.19 160 SER A N 1
ATOM 1257 C CA . SER A 1 160 ? 5.378 8.862 -12.656 1.00 94.19 160 SER A CA 1
ATOM 1258 C C . SER A 1 160 ? 5.930 7.469 -12.953 1.00 94.19 160 SER A C 1
ATOM 1260 O O . SER A 1 160 ? 6.905 7.345 -13.700 1.00 94.19 160 SER A O 1
ATOM 1262 N N . PHE A 1 161 ? 5.284 6.425 -12.429 1.00 91.19 161 PHE A N 1
ATOM 1263 C CA . PHE A 1 161 ? 5.588 5.035 -12.752 1.00 91.19 161 PHE A CA 1
ATOM 1264 C C . PHE A 1 161 ? 5.434 4.757 -14.251 1.00 91.19 161 PHE A C 1
ATOM 1266 O O . PHE A 1 161 ? 6.381 4.293 -14.891 1.00 91.19 161 PHE A O 1
ATOM 1273 N N . GLY A 1 162 ? 4.270 5.087 -14.821 1.00 90.25 162 GLY A N 1
ATOM 1274 C CA . GLY A 1 162 ? 3.984 4.871 -16.240 1.00 90.25 162 GLY A CA 1
ATOM 1275 C C . GLY A 1 162 ? 4.972 5.596 -17.155 1.00 90.25 162 GLY A C 1
ATOM 1276 O O . GLY A 1 162 ? 5.520 4.986 -18.075 1.00 90.25 162 GLY A O 1
ATOM 1277 N N . ILE A 1 163 ? 5.266 6.867 -16.856 1.00 94.19 163 ILE A N 1
ATOM 1278 C CA . ILE A 1 163 ? 6.222 7.680 -17.624 1.00 94.19 163 ILE A CA 1
ATOM 1279 C C . ILE A 1 163 ? 7.632 7.094 -17.534 1.00 94.19 163 ILE A C 1
ATOM 1281 O O . ILE A 1 163 ? 8.285 6.908 -18.559 1.00 94.19 163 ILE A O 1
ATOM 1285 N N . THR A 1 164 ? 8.101 6.768 -16.326 1.00 92.75 164 THR A N 1
ATOM 1286 C CA . THR A 1 164 ? 9.464 6.252 -16.120 1.00 92.75 164 THR A CA 1
ATOM 1287 C C . THR A 1 164 ? 9.646 4.911 -16.825 1.00 92.75 164 THR A C 1
ATOM 1289 O O . THR A 1 164 ? 10.649 4.696 -17.505 1.00 92.75 164 THR A O 1
ATOM 1292 N N . LYS A 1 165 ? 8.654 4.019 -16.725 1.00 86.69 165 LYS A N 1
ATOM 1293 C CA . LYS A 1 165 ? 8.667 2.731 -17.422 1.00 86.69 165 LYS A CA 1
ATOM 1294 C C . LYS A 1 165 ? 8.696 2.910 -18.942 1.00 86.69 165 LYS A C 1
ATOM 1296 O O . LYS A 1 165 ? 9.514 2.274 -19.605 1.00 86.69 165 LYS A O 1
ATOM 1301 N N . ALA A 1 166 ? 7.844 3.778 -19.488 1.00 89.00 166 ALA A N 1
ATOM 1302 C CA . ALA A 1 166 ? 7.799 4.046 -20.924 1.00 89.00 166 ALA A CA 1
ATOM 1303 C C . ALA A 1 166 ? 9.122 4.636 -21.440 1.00 89.00 166 ALA A C 1
ATOM 1305 O O . ALA A 1 166 ? 9.635 4.188 -22.464 1.00 89.00 166 ALA A O 1
ATOM 1306 N N . ALA A 1 167 ? 9.710 5.582 -20.702 1.00 92.50 167 ALA A N 1
ATOM 1307 C CA . ALA A 1 167 ? 10.989 6.189 -21.055 1.00 92.50 167 ALA A CA 1
ATOM 1308 C C . ALA A 1 167 ? 12.131 5.158 -21.069 1.00 92.50 167 ALA A C 1
ATOM 1310 O O . ALA A 1 167 ? 12.889 5.089 -22.035 1.00 92.50 167 ALA A O 1
ATOM 1311 N N . LEU A 1 168 ? 12.236 4.314 -20.036 1.00 89.94 168 LEU A N 1
ATOM 1312 C CA . LEU A 1 168 ? 13.281 3.285 -19.973 1.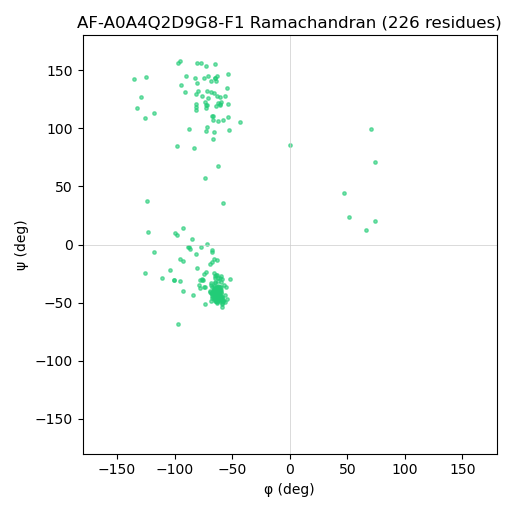00 89.94 168 LEU A CA 1
ATOM 1313 C C . LEU A 1 168 ? 13.122 2.219 -21.062 1.00 89.94 168 LEU A C 1
ATOM 1315 O O . LEU A 1 168 ? 14.123 1.784 -21.632 1.00 89.94 168 LEU A O 1
ATOM 1319 N N . ALA A 1 169 ? 11.881 1.836 -21.375 1.00 86.31 169 ALA A N 1
ATOM 1320 C CA . ALA A 1 169 ? 11.590 0.922 -22.474 1.00 86.31 169 ALA A CA 1
ATOM 1321 C C . ALA A 1 169 ? 11.977 1.531 -23.832 1.00 86.31 169 ALA A C 1
ATOM 1323 O O . ALA A 1 169 ? 12.586 0.850 -24.653 1.00 86.31 169 ALA A O 1
ATOM 1324 N N . TYR A 1 170 ? 11.693 2.820 -24.048 1.00 90.81 170 TYR A N 1
ATOM 1325 C CA . TYR A 1 170 ? 12.056 3.525 -25.280 1.00 90.81 170 TYR A CA 1
ATOM 1326 C C . TYR A 1 170 ? 13.576 3.600 -25.492 1.00 90.81 170 TYR A C 1
ATOM 1328 O O . TYR A 1 170 ? 14.056 3.465 -26.614 1.00 90.81 170 TYR A O 1
ATOM 1336 N N . HIS A 1 171 ? 14.347 3.759 -24.414 1.00 92.56 171 HIS A N 1
ATOM 1337 C CA . HIS A 1 171 ? 15.811 3.769 -24.467 1.00 92.56 171 HIS A CA 1
ATOM 1338 C C . HIS A 1 171 ? 16.455 2.378 -24.614 1.00 92.56 171 HIS A C 1
ATOM 1340 O O . HIS A 1 171 ? 17.678 2.292 -24.718 1.00 92.56 171 HIS A O 1
ATOM 1346 N N . GLY A 1 172 ? 15.669 1.296 -24.637 1.00 88.38 172 GLY A N 1
ATOM 1347 C CA . GLY A 1 172 ? 16.177 -0.062 -24.848 1.00 88.38 172 GLY A CA 1
ATOM 1348 C C . GLY A 1 172 ? 16.923 -0.654 -23.649 1.00 88.38 172 GLY A C 1
ATOM 1349 O O . GLY A 1 172 ? 17.701 -1.591 -23.813 1.00 88.38 172 GLY A O 1
ATOM 1350 N N . PHE A 1 173 ? 16.716 -0.131 -22.436 1.00 84.69 173 PHE A N 1
ATOM 1351 C CA . PHE A 1 173 ? 17.291 -0.745 -21.240 1.00 84.69 173 PHE A CA 1
ATOM 1352 C C . PHE A 1 173 ? 16.559 -2.052 -20.913 1.00 84.69 173 PHE A C 1
ATOM 1354 O O . PHE A 1 173 ? 15.367 -2.037 -20.628 1.00 84.69 173 PHE A O 1
ATOM 1361 N N . GLU A 1 174 ? 17.270 -3.179 -20.886 1.00 77.94 174 GLU A N 1
ATOM 1362 C CA . GLU A 1 174 ? 16.647 -4.491 -20.633 1.00 77.94 174 GLU A CA 1
ATOM 1363 C C . GLU A 1 174 ? 16.334 -4.736 -19.143 1.00 77.94 174 GLU A C 1
ATOM 1365 O O . GLU A 1 174 ? 15.308 -5.316 -18.799 1.00 77.94 174 GLU A O 1
ATOM 1370 N N . SER A 1 175 ? 17.204 -4.276 -18.235 1.00 79.56 175 SER A N 1
ATOM 1371 C CA . SER A 1 175 ? 17.090 -4.549 -16.788 1.00 79.56 175 SER A CA 1
ATOM 1372 C C . SER A 1 175 ? 16.484 -3.387 -15.986 1.00 79.56 175 SER A C 1
ATOM 1374 O O . SER A 1 175 ? 15.784 -3.600 -14.995 1.00 79.56 175 SER A O 1
ATOM 1376 N N . ALA A 1 176 ? 16.692 -2.142 -16.427 1.00 84.12 176 ALA A N 1
ATOM 1377 C CA . ALA A 1 176 ? 16.230 -0.959 -15.697 1.00 84.12 176 ALA A CA 1
ATOM 1378 C C . ALA A 1 176 ? 14.695 -0.878 -15.528 1.00 84.12 176 ALA A C 1
ATOM 1380 O O . ALA A 1 176 ? 14.260 -0.576 -14.414 1.00 84.12 176 ALA A O 1
ATOM 1381 N N . PRO A 1 177 ? 13.858 -1.181 -16.546 1.00 83.81 177 PRO A N 1
ATOM 1382 C CA . PRO A 1 177 ? 12.403 -1.172 -16.388 1.00 83.81 177 PRO A CA 1
ATOM 1383 C C . PRO A 1 177 ? 11.932 -2.148 -15.309 1.00 83.81 177 PRO A C 1
ATOM 1385 O O . PRO A 1 177 ? 11.099 -1.788 -14.484 1.00 83.81 177 PRO A O 1
ATOM 1388 N N . THR A 1 178 ? 12.518 -3.346 -15.257 1.00 83.44 178 THR A N 1
ATOM 1389 C CA . THR A 1 178 ? 12.192 -4.371 -14.256 1.00 83.44 178 THR A CA 1
ATOM 1390 C C . THR A 1 178 ? 12.515 -3.904 -12.837 1.00 83.44 178 THR A C 1
ATOM 1392 O O . THR A 1 178 ? 11.723 -4.104 -11.918 1.00 83.44 178 THR A O 1
ATOM 1395 N N . THR A 1 179 ? 13.657 -3.242 -12.643 1.00 87.06 179 THR A N 1
ATOM 1396 C CA . THR A 1 179 ? 14.021 -2.673 -11.337 1.00 87.06 179 THR A CA 1
ATOM 1397 C C . THR A 1 179 ? 13.046 -1.577 -10.917 1.00 87.06 179 THR A C 1
ATOM 1399 O O . THR A 1 179 ? 12.615 -1.545 -9.766 1.00 87.06 179 THR A O 1
ATOM 1402 N N . VAL A 1 180 ? 12.654 -0.699 -11.842 1.00 88.31 180 VAL A N 1
ATOM 1403 C CA . VAL A 1 180 ? 11.653 0.341 -11.564 1.00 88.31 180 VAL A CA 1
ATOM 1404 C C . VAL A 1 180 ? 10.304 -0.278 -11.207 1.00 88.31 180 VAL A C 1
ATOM 1406 O O . VAL A 1 180 ? 9.697 0.142 -10.225 1.00 88.31 180 VAL A O 1
ATOM 1409 N N . GLU A 1 181 ? 9.859 -1.303 -11.936 1.00 87.12 181 GLU A N 1
ATOM 1410 C CA . GLU A 1 181 ? 8.652 -2.063 -11.589 1.00 87.12 181 GLU A CA 1
ATOM 1411 C C . GLU A 1 181 ? 8.712 -2.611 -10.171 1.00 87.12 181 GLU A C 1
ATOM 1413 O O . GLU A 1 181 ? 7.764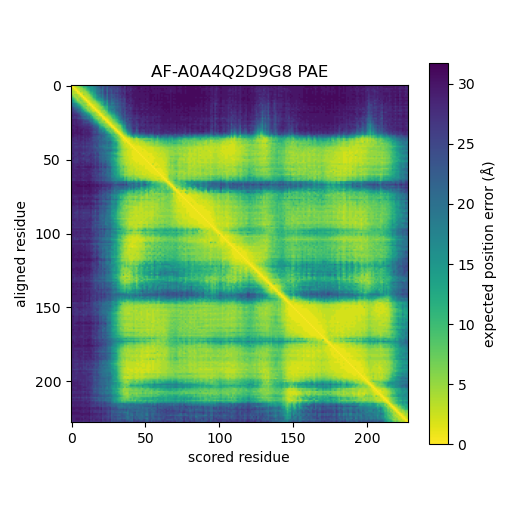 -2.434 -9.412 1.00 87.12 181 GLU A O 1
ATOM 1418 N N . TRP A 1 182 ? 9.832 -3.221 -9.793 1.00 89.94 182 TRP A N 1
ATOM 1419 C CA . TRP A 1 182 ? 10.011 -3.769 -8.456 1.00 89.94 182 TRP A CA 1
ATOM 1420 C C . TRP A 1 182 ? 9.955 -2.690 -7.365 1.00 89.94 182 TRP A C 1
ATOM 1422 O O . TRP A 1 182 ? 9.242 -2.857 -6.374 1.00 89.94 182 TRP A O 1
ATOM 1432 N N . ILE A 1 183 ? 10.653 -1.563 -7.556 1.00 89.88 183 ILE A N 1
ATOM 1433 C CA . ILE A 1 183 ? 10.659 -0.453 -6.590 1.00 89.88 183 ILE A CA 1
ATOM 1434 C C . ILE A 1 183 ? 9.250 0.114 -6.418 1.00 89.88 183 ILE A C 1
ATOM 1436 O O . ILE A 1 183 ? 8.800 0.298 -5.288 1.00 89.88 183 ILE A O 1
ATOM 1440 N N . TYR A 1 184 ? 8.543 0.387 -7.515 1.00 90.06 184 TYR A N 1
ATOM 1441 C CA . TYR A 1 184 ? 7.198 0.946 -7.429 1.00 90.06 184 TYR A CA 1
ATOM 1442 C C . TYR A 1 184 ? 6.210 -0.052 -6.824 1.00 90.06 184 TYR A C 1
ATOM 1444 O O . TYR A 1 184 ? 5.479 0.315 -5.907 1.00 90.06 184 TYR A O 1
ATOM 1452 N N . ALA A 1 185 ? 6.235 -1.310 -7.268 1.00 86.88 185 ALA A N 1
ATOM 1453 C CA . ALA A 1 185 ? 5.314 -2.340 -6.794 1.00 86.88 185 ALA A CA 1
ATOM 1454 C C . ALA A 1 185 ? 5.506 -2.685 -5.313 1.00 86.88 185 ALA A C 1
ATOM 1456 O O . ALA A 1 185 ? 4.539 -3.031 -4.639 1.00 86.88 185 ALA A O 1
ATOM 1457 N N . ILE A 1 186 ? 6.737 -2.610 -4.800 1.00 89.75 186 ILE A N 1
ATOM 1458 C CA . ILE A 1 186 ? 7.010 -2.899 -3.393 1.00 89.75 186 ILE A CA 1
ATOM 1459 C C . ILE A 1 186 ? 7.058 -1.618 -2.581 1.00 89.75 186 ILE A C 1
ATOM 1461 O O . ILE A 1 186 ? 6.205 -1.398 -1.734 1.00 89.75 186 ILE A O 1
ATOM 1465 N N . VAL A 1 187 ? 8.070 -0.782 -2.797 1.00 91.75 187 VAL A N 1
ATOM 1466 C CA . VAL A 1 187 ? 8.392 0.315 -1.879 1.00 91.75 187 VAL A CA 1
ATOM 1467 C C . VAL A 1 187 ? 7.296 1.372 -1.912 1.00 91.75 187 VAL A C 1
ATOM 1469 O O . VAL A 1 187 ? 6.795 1.777 -0.863 1.00 91.75 187 VAL A O 1
ATOM 1472 N N . VAL A 1 188 ? 6.897 1.795 -3.113 1.00 91.38 188 VAL A N 1
ATOM 1473 C CA . VAL A 1 188 ? 5.917 2.875 -3.274 1.00 91.38 188 VAL A CA 1
ATOM 1474 C C . VAL A 1 188 ? 4.517 2.382 -2.928 1.00 91.38 188 VAL A C 1
ATOM 1476 O O . VAL A 1 188 ? 3.857 2.995 -2.094 1.00 91.38 188 VAL A O 1
ATOM 1479 N N . THR A 1 189 ? 4.069 1.259 -3.496 1.00 89.06 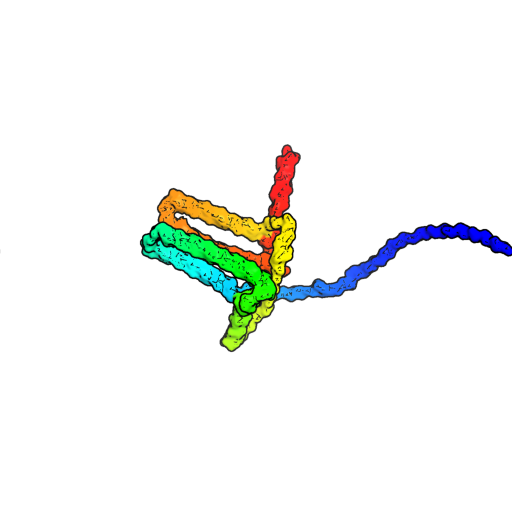189 THR A N 1
ATOM 1480 C CA . THR A 1 189 ? 2.730 0.724 -3.213 1.00 89.06 189 THR A CA 1
ATOM 1481 C C . THR A 1 189 ? 2.560 0.344 -1.745 1.00 89.06 189 THR A C 1
ATOM 1483 O O . THR A 1 189 ? 1.554 0.723 -1.152 1.00 89.06 189 THR A O 1
ATOM 1486 N N . LEU A 1 190 ? 3.531 -0.338 -1.124 1.00 91.69 190 LEU A N 1
ATOM 1487 C CA . LEU A 1 190 ? 3.434 -0.702 0.292 1.00 91.69 190 LEU A CA 1
ATOM 1488 C C . LEU A 1 190 ? 3.478 0.541 1.185 1.00 91.69 190 LEU A C 1
ATOM 1490 O O . LEU A 1 190 ? 2.692 0.644 2.124 1.00 91.69 190 LEU A O 1
ATOM 1494 N N . GLY A 1 191 ? 4.343 1.510 0.871 1.00 91.94 191 GLY A N 1
ATOM 1495 C CA . GLY A 1 191 ? 4.398 2.786 1.584 1.00 91.94 191 GLY A CA 1
ATOM 1496 C C . GLY A 1 191 ? 3.074 3.548 1.517 1.00 91.94 191 GLY A C 1
ATOM 1497 O O . GLY A 1 191 ? 2.566 3.981 2.548 1.00 91.94 191 GLY A O 1
ATOM 1498 N N . LEU A 1 192 ? 2.474 3.659 0.328 1.00 91.56 192 LEU A N 1
ATOM 1499 C CA . LEU A 1 192 ? 1.175 4.312 0.133 1.00 91.56 192 LEU A CA 1
ATOM 1500 C C . LEU A 1 192 ? 0.016 3.540 0.763 1.00 91.56 192 LEU A C 1
ATOM 1502 O O . LEU A 1 192 ? -0.933 4.164 1.234 1.00 91.56 192 LEU A O 1
ATOM 1506 N N . TYR A 1 193 ? 0.089 2.211 0.787 1.00 90.00 193 TYR A N 1
ATOM 1507 C CA . TYR A 1 193 ? -0.874 1.360 1.478 1.00 90.00 193 TYR A CA 1
ATOM 1508 C C . TYR A 1 193 ? -0.849 1.621 2.988 1.00 90.00 193 TYR A C 1
ATOM 1510 O O . TYR A 1 193 ? -1.885 1.931 3.571 1.00 90.00 193 TYR A O 1
ATOM 1518 N N . TRP A 1 194 ? 0.336 1.604 3.610 1.00 90.62 194 TRP A N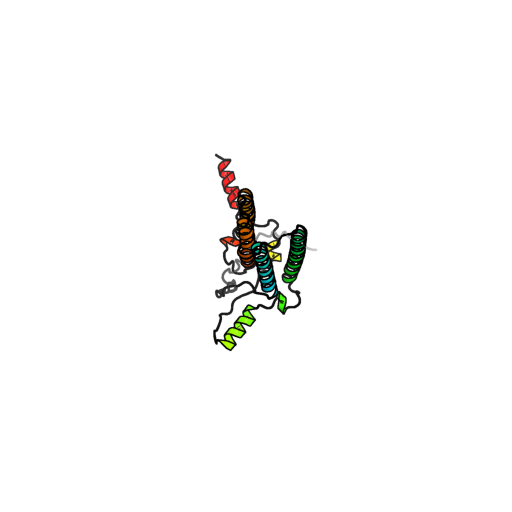 1
ATOM 1519 C CA . TRP A 1 194 ? 0.470 1.920 5.035 1.00 90.62 194 TRP A CA 1
ATOM 1520 C C . TRP A 1 194 ? 0.081 3.361 5.354 1.00 90.62 194 TRP A C 1
ATOM 1522 O O . TRP A 1 194 ? -0.576 3.614 6.361 1.00 90.62 194 TRP A O 1
ATOM 1532 N N . LEU A 1 195 ? 0.456 4.299 4.483 1.00 89.50 195 LEU A N 1
ATOM 1533 C CA . LEU A 1 195 ? 0.080 5.700 4.615 1.00 89.50 195 LEU A CA 1
ATOM 1534 C C . LEU A 1 195 ? -1.442 5.882 4.530 1.00 89.50 195 LEU A C 1
ATOM 1536 O O . LEU A 1 195 ? -1.988 6.672 5.289 1.00 89.50 195 LEU A O 1
ATOM 1540 N N . GLY A 1 196 ? -2.130 5.116 3.681 1.00 86.44 196 GLY A N 1
ATOM 1541 C CA . GLY A 1 196 ? -3.588 5.157 3.542 1.00 86.44 196 GLY A CA 1
ATOM 1542 C C . GLY A 1 196 ? -4.339 4.847 4.839 1.00 86.44 196 GLY A C 1
ATOM 1543 O O . GLY A 1 196 ? -5.388 5.433 5.083 1.00 86.44 196 GLY A O 1
ATOM 1544 N N . PHE A 1 197 ? -3.784 4.027 5.740 1.00 86.00 197 PHE A N 1
ATOM 1545 C CA . PHE A 1 197 ? -4.423 3.784 7.041 1.00 86.00 197 PHE A CA 1
ATOM 1546 C C . PHE A 1 197 ? -4.535 5.036 7.908 1.00 86.00 197 PHE A C 1
ATOM 1548 O O . PHE A 1 197 ? -5.449 5.132 8.724 1.00 86.00 197 PHE A O 1
ATOM 1555 N N . TYR A 1 198 ? -3.646 6.013 7.724 1.00 84.50 198 TYR A N 1
ATOM 1556 C CA . TYR A 1 198 ? -3.714 7.270 8.464 1.00 84.50 198 TYR A CA 1
ATOM 1557 C C . TYR A 1 198 ? -4.910 8.138 8.048 1.00 84.50 198 TYR A C 1
ATOM 1559 O O . TYR A 1 198 ? -5.311 8.997 8.830 1.00 84.50 198 TYR A O 1
ATOM 1567 N N . GLU A 1 199 ? -5.544 7.875 6.899 1.00 81.19 199 GLU A N 1
ATOM 1568 C CA . GLU A 1 199 ? -6.806 8.524 6.509 1.00 81.19 199 GLU A CA 1
ATOM 1569 C C . GLU A 1 199 ? -7.938 8.194 7.501 1.00 81.19 199 GLU A C 1
ATOM 1571 O O . GLU A 1 199 ? -8.796 9.032 7.770 1.00 81.19 199 GLU A O 1
ATOM 1576 N N . ALA A 1 200 ? -7.905 7.004 8.114 1.00 77.31 200 ALA A N 1
ATOM 1577 C CA . ALA A 1 200 ? -8.876 6.574 9.122 1.00 77.31 200 ALA A CA 1
ATOM 1578 C C . ALA A 1 200 ? -8.539 7.056 10.549 1.00 77.31 200 ALA A C 1
ATOM 1580 O O . ALA A 1 200 ? -9.229 6.687 11.506 1.00 77.31 200 ALA A O 1
ATOM 1581 N N . SER A 1 201 ? -7.487 7.866 10.723 1.00 77.81 201 SER A N 1
ATOM 1582 C CA . SER A 1 201 ? -7.077 8.355 12.038 1.00 77.81 201 SER A CA 1
ATOM 1583 C C . SER A 1 201 ? -8.091 9.340 12.618 1.00 77.81 201 SER A C 1
ATOM 1585 O O . SER A 1 201 ? -8.481 10.324 11.990 1.00 77.81 201 SER A O 1
ATOM 1587 N N . THR A 1 202 ? -8.479 9.116 13.871 1.00 66.62 202 THR A N 1
ATOM 1588 C CA . THR A 1 202 ? -9.353 10.021 14.629 1.00 66.62 202 THR A CA 1
ATOM 1589 C C . THR A 1 202 ? -8.650 11.3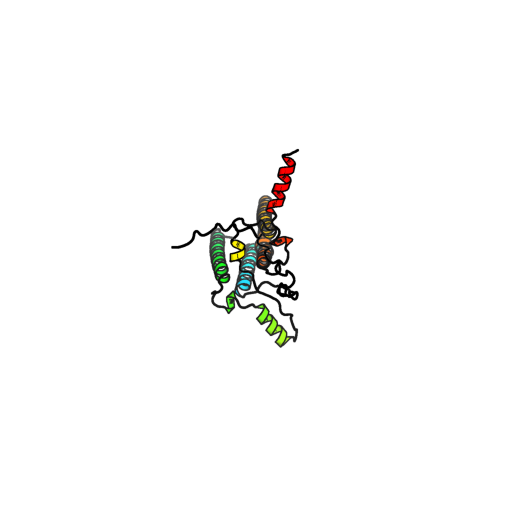10 15.053 1.00 66.62 202 THR A C 1
ATOM 1591 O O . THR A 1 202 ? -9.318 12.323 15.247 1.00 66.62 202 THR A O 1
ATOM 1594 N N . ASN A 1 203 ? -7.317 11.289 15.142 1.00 68.81 203 ASN A N 1
ATOM 1595 C CA . ASN A 1 203 ? -6.491 12.385 15.652 1.00 68.81 203 ASN A CA 1
ATOM 1596 C C . ASN A 1 203 ? -5.986 13.349 14.563 1.00 68.81 203 ASN A C 1
ATOM 1598 O O . ASN A 1 203 ? -5.067 14.120 14.829 1.00 68.81 203 ASN A O 1
ATOM 1602 N N . GLU A 1 204 ? -6.548 13.290 13.347 1.00 70.06 204 GLU A N 1
ATOM 1603 C CA . GLU A 1 204 ? -6.159 14.136 12.201 1.00 70.06 204 GLU A CA 1
ATOM 1604 C C . GLU A 1 204 ? -4.637 14.200 12.005 1.00 70.06 204 GLU A C 1
ATOM 1606 O O . GLU A 1 204 ? -4.036 15.258 11.807 1.00 70.06 204 GLU A O 1
ATOM 1611 N N . VAL A 1 205 ? -3.979 13.044 12.103 1.00 69.44 205 VAL A N 1
ATOM 1612 C CA . VAL A 1 205 ? -2.526 12.956 11.977 1.00 69.44 205 VAL A CA 1
ATOM 1613 C C . VAL A 1 205 ? -2.156 13.305 10.529 1.00 69.44 205 VAL A C 1
ATOM 1615 O O . VAL A 1 205 ? -2.391 12.517 9.623 1.00 69.44 205 VAL A O 1
ATOM 1618 N N . MET A 1 206 ? -1.575 14.494 10.320 1.00 79.81 206 MET A N 1
ATOM 1619 C CA . MET A 1 206 ? -1.273 15.118 9.013 1.00 79.81 206 MET A CA 1
ATOM 1620 C C . MET A 1 206 ? -2.501 15.674 8.260 1.00 79.81 206 MET A C 1
ATOM 1622 O O . MET A 1 206 ? -2.857 15.181 7.185 1.00 79.81 206 MET A O 1
ATOM 1626 N N . PRO A 1 207 ? -3.096 16.784 8.739 1.00 79.38 207 PRO A N 1
ATOM 1627 C CA . PRO A 1 207 ? -4.280 17.375 8.111 1.00 79.38 207 PRO A CA 1
ATOM 1628 C C . PRO A 1 207 ? -3.999 17.906 6.697 1.00 79.38 207 PRO A C 1
ATOM 1630 O O . PRO A 1 207 ? -4.879 17.892 5.844 1.00 79.38 207 PRO A O 1
ATOM 1633 N N . TRP A 1 208 ? -2.755 18.302 6.401 1.00 82.38 208 TRP A N 1
ATOM 1634 C CA . TRP A 1 208 ? -2.359 18.719 5.052 1.00 82.38 208 TRP A CA 1
ATOM 1635 C C . TRP A 1 208 ? -2.493 17.593 4.018 1.00 82.38 208 TRP A C 1
ATOM 1637 O O . TRP A 1 208 ? -2.716 17.868 2.844 1.00 82.38 208 TRP A O 1
ATOM 1647 N N . LEU A 1 209 ? -2.361 16.333 4.439 1.00 84.25 209 LEU A N 1
ATOM 1648 C CA . LEU A 1 209 ? -2.377 15.188 3.537 1.00 84.25 209 LEU A CA 1
ATOM 1649 C C . LEU A 1 209 ? -3.786 14.602 3.376 1.00 84.25 209 LEU A C 1
ATOM 1651 O O . LEU A 1 209 ? -4.165 14.240 2.261 1.00 84.25 209 LEU A O 1
ATOM 1655 N N . PHE A 1 210 ? -4.556 14.525 4.464 1.00 82.44 210 PHE A N 1
ATOM 1656 C CA . PHE A 1 210 ? -5.851 13.834 4.485 1.00 82.44 210 PHE A CA 1
ATOM 1657 C C . PHE A 1 210 ? -7.067 14.756 4.633 1.00 82.44 210 PHE A C 1
ATOM 1659 O O . PHE A 1 210 ? -8.128 14.415 4.122 1.00 82.44 210 PHE A O 1
ATOM 1666 N N . SER A 1 211 ? -6.930 15.915 5.284 1.00 78.25 211 SER A N 1
ATOM 1667 C CA . SER A 1 211 ? -8.072 16.785 5.621 1.00 78.25 211 SER A CA 1
ATOM 1668 C C . SER A 1 211 ? -8.233 17.976 4.675 1.00 78.25 211 SER A C 1
ATOM 1670 O O . SER A 1 211 ? -9.349 18.438 4.453 1.00 78.25 211 SER A O 1
ATOM 1672 N N . ASN A 1 212 ? -7.138 18.491 4.112 1.00 79.94 212 ASN A N 1
ATOM 1673 C CA . ASN A 1 212 ? -7.197 19.618 3.186 1.00 79.94 212 ASN A CA 1
ATOM 1674 C C . ASN A 1 212 ? -7.775 19.184 1.835 1.00 79.94 212 ASN A C 1
ATOM 1676 O O . ASN A 1 212 ? -7.168 18.387 1.116 1.00 79.94 212 ASN A O 1
ATOM 1680 N N . ASP A 1 213 ? -8.922 19.761 1.475 1.00 79.12 213 ASP A N 1
ATOM 1681 C CA . ASP A 1 213 ? -9.470 19.649 0.130 1.00 79.12 213 ASP A CA 1
ATOM 1682 C C . ASP A 1 213 ? -8.786 20.655 -0.806 1.00 79.12 213 ASP A C 1
ATOM 1684 O O . ASP A 1 213 ? -8.880 21.876 -0.639 1.00 79.12 213 ASP A O 1
ATOM 1688 N N . TYR A 1 214 ? -8.077 20.134 -1.804 1.00 78.75 214 TYR A N 1
ATOM 1689 C CA . TYR A 1 214 ? -7.373 20.941 -2.798 1.00 78.75 214 TYR A CA 1
ATOM 1690 C C . TYR A 1 214 ? -8.253 21.318 -4.002 1.00 78.75 214 TYR A C 1
ATOM 1692 O O . TYR A 1 214 ? -7.801 22.070 -4.869 1.00 78.75 214 TYR A O 1
ATOM 1700 N N . SER A 1 215 ? -9.509 20.857 -4.057 1.00 73.69 215 SER A N 1
ATOM 1701 C CA . SER A 1 215 ? -10.442 21.119 -5.166 1.00 73.69 215 SER A CA 1
ATOM 1702 C C . SER A 1 215 ? -10.720 22.620 -5.387 1.00 73.69 215 SER A C 1
ATOM 1704 O O . SER A 1 215 ? -10.744 23.102 -6.523 1.00 73.69 215 SER A O 1
ATOM 1706 N N . HIS A 1 216 ? -10.845 23.394 -4.306 1.00 63.59 216 HIS A N 1
ATOM 1707 C CA . HIS A 1 216 ? -11.242 24.805 -4.355 1.00 63.59 216 HIS A CA 1
ATOM 1708 C C . HIS A 1 216 ? -10.110 25.778 -4.721 1.00 63.59 216 HIS A C 1
ATOM 1710 O O . HIS A 1 216 ? -10.371 26.891 -5.187 1.00 63.59 216 HIS A O 1
ATOM 1716 N N . GLN A 1 217 ? -8.847 25.374 -4.567 1.00 59.78 217 GLN A N 1
ATOM 1717 C CA . GLN A 1 217 ? -7.703 26.255 -4.838 1.00 59.78 217 GLN A CA 1
ATOM 1718 C C . GLN A 1 217 ? -7.463 26.468 -6.343 1.00 59.78 217 GLN A C 1
ATOM 1720 O O . GLN A 1 217 ? -6.941 27.511 -6.741 1.00 59.78 217 GLN A O 1
ATOM 1725 N N . GLY A 1 218 ? -7.885 25.523 -7.192 1.00 53.47 218 GLY A N 1
ATOM 1726 C CA . GLY A 1 218 ? -7.780 25.644 -8.651 1.00 53.47 218 GLY A CA 1
ATOM 1727 C C . GLY A 1 218 ? -8.798 26.613 -9.267 1.00 53.47 218 GLY A C 1
ATOM 1728 O O . GLY A 1 218 ? -8.459 27.356 -10.186 1.00 53.47 218 GLY A O 1
ATOM 1729 N N . LEU A 1 219 ? -10.023 26.653 -8.731 1.00 54.06 219 LEU A N 1
ATOM 1730 C CA . LEU A 1 219 ? -11.121 27.471 -9.271 1.00 54.06 219 LEU A CA 1
ATOM 1731 C C . LEU A 1 219 ? -11.022 28.951 -8.875 1.00 54.06 219 LEU A C 1
ATOM 1733 O O . LEU A 1 219 ? -11.332 29.826 -9.681 1.00 54.06 219 LEU A O 1
ATOM 1737 N N . SER A 1 220 ? -10.527 29.251 -7.670 1.00 52.59 220 SER A N 1
ATOM 1738 C CA . SER A 1 220 ? -10.304 30.639 -7.234 1.00 52.59 220 SER A CA 1
ATOM 1739 C C . SER A 1 220 ? -9.314 31.375 -8.142 1.00 52.59 220 SER A C 1
ATOM 1741 O O . SER A 1 220 ? -9.506 32.555 -8.433 1.00 52.59 220 SER A O 1
ATOM 1743 N N . LYS A 1 221 ? -8.281 30.677 -8.628 1.00 53.03 221 LYS A N 1
ATOM 1744 C CA . LYS A 1 221 ? -7.244 31.291 -9.458 1.00 53.03 221 LYS A CA 1
ATOM 1745 C C . LYS A 1 221 ? -7.701 31.504 -10.902 1.00 53.03 221 LYS A C 1
ATOM 1747 O O . LYS A 1 221 ? -7.269 32.473 -11.516 1.00 53.03 221 LYS A O 1
ATOM 1752 N N . SER A 1 222 ? -8.584 30.660 -11.450 1.00 53.72 222 SER A N 1
ATOM 1753 C CA . SER A 1 222 ? -9.070 30.842 -12.828 1.00 53.72 222 SER A CA 1
ATOM 1754 C C . SER A 1 222 ? -10.092 31.973 -12.956 1.00 53.72 222 SER A C 1
ATOM 1756 O O . SER A 1 222 ? -10.110 32.626 -13.994 1.00 53.72 222 SER A O 1
ATOM 1758 N N . SER A 1 223 ? -10.888 32.258 -11.915 1.00 54.38 223 SER A N 1
ATOM 1759 C CA . SER A 1 223 ? -11.793 33.421 -11.911 1.00 54.38 223 SER A CA 1
ATOM 1760 C C . SER A 1 223 ? -11.007 34.730 -12.028 1.00 54.38 223 SER A C 1
ATOM 1762 O O . SER A 1 223 ? -11.327 35.569 -12.857 1.00 54.38 223 SER A O 1
ATOM 1764 N N . SER A 1 224 ? -9.888 34.858 -11.307 1.00 57.31 224 SER A N 1
ATOM 1765 C CA . SER A 1 224 ? -9.039 36.057 -11.367 1.00 57.31 224 SER A CA 1
ATOM 1766 C C . SER A 1 224 ? -8.315 36.283 -12.703 1.00 57.31 224 SER A C 1
ATOM 1768 O O . SER A 1 224 ? -7.814 37.379 -12.926 1.00 57.31 224 SER A O 1
ATOM 1770 N N . TYR A 1 225 ? -8.242 35.280 -13.587 1.00 56.66 225 TYR A N 1
ATOM 1771 C CA . TYR A 1 225 ? -7.684 35.440 -14.940 1.00 56.66 225 TYR A CA 1
ATOM 1772 C C . TYR A 1 225 ? -8.748 35.716 -16.008 1.00 56.66 225 TYR A C 1
ATOM 1774 O O . TYR A 1 225 ? -8.389 36.071 -17.124 1.00 56.66 225 TYR A O 1
ATOM 1782 N N . LEU A 1 226 ? -10.032 35.529 -15.692 1.00 58.25 226 LEU A N 1
ATOM 1783 C CA . LEU A 1 226 ? -11.141 35.840 -16.600 1.00 58.25 226 LEU A CA 1
ATOM 1784 C C . LEU A 1 226 ? -11.694 37.258 -16.385 1.00 58.25 226 LEU A C 1
ATOM 1786 O O . LEU A 1 226 ? -12.388 37.767 -17.260 1.00 58.25 226 LEU A O 1
ATOM 1790 N N . ASP A 1 227 ? -11.340 37.892 -15.265 1.00 59.06 227 ASP A N 1
ATOM 1791 C CA . ASP A 1 227 ? -11.738 39.258 -14.903 1.00 59.06 227 ASP A CA 1
ATOM 1792 C C . ASP A 1 227 ? -10.645 40.321 -15.193 1.00 59.06 227 ASP A C 1
ATOM 1794 O O . ASP A 1 227 ? -10.776 41.468 -14.761 1.00 59.06 227 ASP A O 1
ATOM 1798 N N . ALA A 1 228 ? -9.566 39.958 -15.904 1.00 52.19 228 ALA A N 1
ATOM 1799 C CA . ALA A 1 228 ? -8.457 40.840 -16.301 1.00 52.19 228 ALA A CA 1
ATOM 1800 C C . ALA A 1 228 ? -8.304 40.897 -17.827 1.00 52.19 228 ALA A C 1
ATOM 1802 O O . ALA A 1 228 ? -8.035 42.007 -18.343 1.00 52.19 228 ALA A O 1
#

Radius of gyration: 29.31 Å; Cα contacts (8 Å, |Δi|>4): 133; chains: 1; bounding box: 101×62×58 Å

Foldseek 3Di:
DDDDDDDDDDDDDPPPDPPDPPPPPPVPVPDPPPFPAAAFAFQQLVVVLVVLLVLLVVLLVCLVVVPDDDPVNVVCNVVVVVVVVVVVVVVVVLLLDPPRPPCRRRPDGVVVVVQVVCCVPVVDHDDDHDHDFANVVVVPPDPDNFPFLLVVLVVVLVVVLVVVLVVCVVVVPSNVSSVSCSCCSNVVVSVSVSVVSCLRDPVCPPCNGNVDRPVPVVVVVVVVVVVD

Mean predicted aligned error: 13.26 Å

Organism: NCBI:txid2316362

pLDDT: mean 76.33, std 15.48, range [37.97, 94.19]

Secondary structure (DSSP, 8-state):
---PPPP--------------GGG--S-S-----PPB----BHHHHHHHHHHHHHHHHHHHHHHTT----HHHHHHHHHHHHHHHHHHHHHHHHHHSTT-SSHHHHT-BHHHHHHHHHHHHH---PPPPB-PBP-HHHHS-SSS---BHHHHHHHHHHHHHHHHHHHHHHTT-SSHHHHHHHHIIIIIHHHHHHHHGGGGBTT-SSHHHHT-B-HHHHHHHHHHHH--